Protein AF-A0A350QZU0-F1 (afdb_monomer)

Secondary structure (DSSP, 8-state):
-HHHHHHHHHHHT----SS--EEEETTEEEETTTTEEEEEEE-S-SSS-SSEEEEES--HHHHHHH--TT-EEEEEE-TTTT--SSPPPPS--S--HHHHHSSS--HHHHHHHHHHHHHHHHHHHHSSPPEEEE-TTTHHHHHHHHHHHGGG--EEEE------GGG---TTSTT--TTTGGGTHHHHHHHHHGGGEEE-

Solvent-accessible surface area (backbone atoms only — not comparable to full-atom values): 11284 Å² total; per-residue (Å²): 112,70,70,58,50,54,50,52,31,56,60,42,68,55,74,68,54,83,80,68,53,73,48,77,56,95,41,38,34,30,40,59,93,78,66,50,76,34,44,42,40,73,71,44,51,88,84,76,49,81,48,45,34,41,36,29,71,66,53,69,70,56,47,59,72,71,59,72,84,54,41,22,32,32,39,47,53,43,63,66,63,88,56,76,72,66,53,82,72,56,93,68,85,71,95,48,58,59,76,52,49,64,88,36,75,36,56,34,27,45,28,25,51,45,48,34,50,51,41,31,50,49,22,70,74,66,77,41,45,26,31,39,37,24,31,90,87,32,32,70,43,48,51,50,24,41,57,64,40,42,83,45,34,63,34,35,40,30,63,73,78,88,75,46,62,78,73,62,88,49,80,36,42,52,77,35,55,75,65,43,56,83,68,48,34,50,66,40,52,55,63,73,42,43,90,36,52,45,72,90

Mean predicted aligned error: 4.25 Å

Foldseek 3Di:
DVVLLVVLCVLLVHAQDLPFDWDDDPQWIARVVVRDTKRKDWLADDPFADAEEEEAPDDSVVCVVPDDDRYGYMYIDFDCLVPDDFADFDPDPDQDLCRRPVPDRALLSRRLVNLSSVLSVVCVRPVHQHEYEYEPSCQLSQLSNCLRNPPSHQAYEYEDDPDWLVPDPGSRPSNNTPCCVVSPTVNVSCVSCDPRYDYD

pLDDT: mean 92.28, std 6.95, range [60.06, 98.62]

Radius of gyration: 16.47 Å; Cα contacts (8 Å, |Δi|>4): 361; chains: 1; bounding box: 44×36×42 Å

Sequence (200 aa):
KIVFRKAWETIIGRKYDEKADFSHKKNRLVHLPSGEEIFLEAVGPTEEGDQPILWLGYESSEIKRLSKGKNLHYRAITFREEKEGFTSTVANKREFAGYTHGFNHSRFARQVHDLMSVVSYLKKKHGKAPVLRASAAMREQAMTAAYLSGGAVSGLEVAKSDFRFASLTDYRDPKFLPGAVKYGDVAWLKQALGKKLAVE

Structure (mmCIF, N/CA/C/O backbone):
data_AF-A0A350QZU0-F1
#
_entry.id   AF-A0A350QZU0-F1
#
loop_
_atom_site.group_PDB
_atom_site.id
_atom_site.type_symbol
_atom_site.label_atom_id
_atom_site.label_alt_id
_atom_site.label_comp_id
_atom_site.label_asym_id
_atom_site.label_entity_id
_atom_site.label_seq_id
_atom_site.pdbx_PDB_ins_code
_atom_site.Cartn_x
_atom_site.Cartn_y
_atom_site.Cartn_z
_atom_site.occupancy
_atom_site.B_iso_or_equiv
_atom_site.auth_seq_id
_atom_site.auth_comp_id
_atom_site.auth_asym_id
_atom_site.auth_atom_id
_atom_site.pdbx_PDB_model_num
ATOM 1 N N . LYS A 1 1 ? 1.115 -20.565 -2.866 1.00 60.06 1 LYS A N 1
ATOM 2 C CA . LYS A 1 1 ? 0.946 -19.259 -2.167 1.00 60.06 1 LYS A CA 1
ATOM 3 C C . LYS A 1 1 ? 2.245 -18.739 -1.532 1.00 60.06 1 LYS A C 1
ATOM 5 O O . LYS A 1 1 ? 2.596 -17.601 -1.805 1.00 60.06 1 LYS A O 1
ATOM 10 N N . ILE A 1 2 ? 2.980 -19.544 -0.749 1.00 63.00 2 ILE A N 1
ATOM 11 C CA . ILE A 1 2 ? 4.210 -19.107 -0.042 1.00 63.00 2 ILE A CA 1
ATOM 12 C C . ILE A 1 2 ? 5.338 -18.667 -0.997 1.00 63.00 2 ILE A C 1
ATOM 14 O O . ILE A 1 2 ? 5.968 -17.642 -0.756 1.00 63.00 2 ILE A O 1
ATOM 18 N N . VAL A 1 3 ? 5.559 -19.393 -2.102 1.00 73.06 3 VAL A N 1
ATOM 19 C CA . VAL A 1 3 ? 6.614 -19.076 -3.091 1.00 73.06 3 VAL A CA 1
ATOM 20 C C . VAL A 1 3 ? 6.432 -17.678 -3.694 1.00 73.06 3 VAL A C 1
ATOM 22 O O . VAL A 1 3 ? 7.373 -16.892 -3.728 1.00 73.06 3 VAL A O 1
ATOM 25 N N . PHE A 1 4 ? 5.205 -17.332 -4.091 1.00 84.25 4 PHE A N 1
ATOM 26 C CA . PHE A 1 4 ? 4.909 -16.022 -4.673 1.00 84.25 4 PHE A CA 1
ATOM 27 C C . PHE A 1 4 ? 5.015 -14.897 -3.646 1.00 84.25 4 PHE A C 1
ATOM 29 O O . PHE A 1 4 ? 5.517 -13.835 -3.984 1.00 84.25 4 PHE A O 1
ATOM 36 N N . ARG A 1 5 ? 4.629 -15.125 -2.384 1.00 90.88 5 ARG A N 1
ATOM 37 C CA . ARG A 1 5 ? 4.778 -14.095 -1.348 1.00 90.88 5 ARG A CA 1
ATOM 38 C C . ARG A 1 5 ? 6.242 -13.703 -1.166 1.00 90.88 5 ARG A C 1
ATOM 40 O O . ARG A 1 5 ? 6.544 -12.520 -1.207 1.00 90.88 5 ARG A O 1
ATOM 47 N N . LYS A 1 6 ? 7.143 -14.686 -1.047 1.00 93.44 6 LYS A N 1
ATOM 48 C CA . LYS A 1 6 ? 8.589 -14.423 -0.964 1.00 93.44 6 LYS A CA 1
ATOM 49 C C . LYS A 1 6 ? 9.096 -13.660 -2.189 1.00 93.44 6 LYS A C 1
ATOM 51 O O . LYS A 1 6 ? 9.856 -12.718 -2.031 1.00 93.44 6 LYS A O 1
ATOM 56 N N . ALA A 1 7 ? 8.645 -14.023 -3.391 1.00 94.44 7 ALA A N 1
ATOM 57 C CA . ALA A 1 7 ? 9.025 -13.312 -4.610 1.00 94.44 7 ALA A CA 1
ATOM 58 C C . ALA A 1 7 ? 8.561 -11.844 -4.609 1.00 94.44 7 ALA A C 1
ATOM 60 O O . ALA A 1 7 ? 9.339 -10.956 -4.948 1.00 94.44 7 ALA A O 1
ATOM 61 N N . TRP A 1 8 ? 7.325 -11.584 -4.173 1.00 96.69 8 TRP A N 1
ATOM 62 C CA . TRP A 1 8 ? 6.796 -10.228 -4.017 1.00 96.69 8 TRP A CA 1
ATOM 63 C C . TRP A 1 8 ? 7.545 -9.435 -2.934 1.00 96.69 8 TRP A C 1
ATOM 65 O O . TRP A 1 8 ? 7.902 -8.285 -3.169 1.00 96.69 8 TRP A O 1
ATOM 75 N N . GLU A 1 9 ? 7.875 -10.051 -1.794 1.00 96.56 9 GLU A N 1
ATOM 76 C CA . GLU A 1 9 ? 8.746 -9.448 -0.769 1.00 96.56 9 GLU A CA 1
ATOM 77 C C . GLU A 1 9 ? 10.133 -9.107 -1.339 1.00 96.56 9 GLU A C 1
ATOM 79 O O . GLU A 1 9 ? 10.684 -8.057 -1.017 1.00 96.56 9 GLU A O 1
ATOM 84 N N . THR A 1 10 ? 10.689 -9.952 -2.216 1.00 95.38 10 THR A N 1
ATOM 85 C CA . THR A 1 10 ? 11.980 -9.709 -2.874 1.00 95.38 10 THR A CA 1
ATOM 86 C C . THR A 1 10 ? 11.930 -8.535 -3.848 1.00 95.38 10 THR A C 1
ATOM 88 O O . THR A 1 10 ? 12.797 -7.673 -3.769 1.00 95.38 10 THR A O 1
ATOM 91 N N . ILE A 1 11 ? 10.941 -8.465 -4.748 1.00 95.38 11 ILE A N 1
ATOM 92 C CA . ILE A 1 11 ? 10.867 -7.358 -5.725 1.00 95.38 11 ILE A CA 1
ATOM 93 C C . ILE A 1 11 ? 10.474 -6.028 -5.076 1.00 95.38 11 ILE A C 1
ATOM 95 O O . ILE A 1 11 ? 10.895 -4.973 -5.539 1.00 95.38 11 ILE A O 1
ATOM 99 N N . ILE A 1 12 ? 9.696 -6.072 -3.989 1.00 97.06 12 ILE A N 1
ATOM 100 C CA . ILE A 1 12 ? 9.433 -4.894 -3.161 1.00 97.06 12 ILE A CA 1
ATOM 101 C C . ILE A 1 12 ? 10.675 -4.543 -2.345 1.00 97.06 12 ILE A C 1
ATOM 103 O O . ILE A 1 12 ? 10.939 -3.370 -2.115 1.00 97.06 12 ILE A O 1
ATOM 107 N N . GLY A 1 13 ? 11.476 -5.528 -1.946 1.00 95.62 13 GLY A N 1
ATOM 108 C CA . GLY A 1 13 ? 12.714 -5.323 -1.199 1.00 95.62 13 GLY A CA 1
ATOM 109 C C . GLY A 1 13 ? 12.506 -5.101 0.297 1.00 95.62 13 GLY A C 1
ATOM 110 O O . GLY A 1 13 ? 13.421 -4.657 0.983 1.00 95.62 13 GLY A O 1
ATOM 111 N N . ARG A 1 14 ? 11.313 -5.413 0.818 1.00 94.56 14 ARG A N 1
ATOM 112 C CA . ARG A 1 14 ? 10.998 -5.320 2.245 1.00 94.56 14 ARG A CA 1
ATOM 113 C C . ARG A 1 14 ? 9.927 -6.324 2.639 1.00 94.56 14 ARG A C 1
ATOM 115 O O . ARG A 1 14 ? 8.972 -6.554 1.900 1.00 94.56 14 ARG A O 1
ATOM 122 N N . LYS A 1 15 ? 10.077 -6.890 3.836 1.00 96.50 15 LYS A N 1
ATOM 123 C CA . LYS A 1 15 ? 9.056 -7.715 4.484 1.00 96.50 15 LYS A CA 1
ATOM 124 C C . LYS A 1 15 ? 8.200 -6.860 5.405 1.00 96.50 15 LYS A C 1
ATOM 126 O O . LYS A 1 15 ? 8.692 -5.906 5.999 1.00 96.50 15 LYS A O 1
ATOM 131 N N . TYR A 1 16 ? 6.939 -7.241 5.549 1.00 97.31 16 TYR A N 1
ATOM 132 C CA . TYR A 1 16 ? 6.082 -6.670 6.579 1.00 97.31 16 TYR A CA 1
ATOM 133 C C . TYR A 1 16 ? 6.644 -6.995 7.972 1.00 97.31 16 TYR A C 1
ATOM 135 O O . TYR A 1 16 ? 6.958 -8.155 8.245 1.00 97.31 16 TYR A O 1
ATOM 143 N N . ASP A 1 17 ? 6.738 -5.983 8.835 1.00 95.75 17 ASP A N 1
ATOM 144 C CA . ASP A 1 17 ? 7.202 -6.111 10.216 1.00 95.75 17 ASP A CA 1
ATOM 145 C C . ASP A 1 17 ? 6.106 -5.654 11.187 1.00 95.75 17 ASP A C 1
ATOM 147 O O . ASP A 1 17 ? 5.758 -4.476 11.270 1.00 95.75 17 ASP A O 1
ATOM 151 N N . GLU A 1 18 ? 5.540 -6.610 11.920 1.00 93.06 18 GLU A N 1
ATOM 152 C CA . GLU A 1 18 ? 4.514 -6.351 12.934 1.00 93.06 18 GLU A CA 1
ATOM 153 C C . GLU A 1 18 ? 5.080 -5.837 14.262 1.00 93.06 18 GLU A C 1
ATOM 155 O O . GLU A 1 18 ? 4.326 -5.323 15.086 1.00 93.06 18 GLU A O 1
ATOM 160 N N . LYS A 1 19 ? 6.388 -6.005 14.484 1.00 93.25 19 LYS A N 1
ATOM 161 C CA . LYS A 1 19 ? 7.077 -5.623 15.721 1.00 93.25 19 LYS A CA 1
ATOM 162 C C . LYS A 1 19 ? 7.791 -4.284 15.596 1.00 93.25 19 LYS A C 1
ATOM 164 O O . LYS A 1 19 ? 8.378 -3.837 16.574 1.00 93.25 19 LYS A O 1
ATOM 169 N N . ALA A 1 20 ? 7.706 -3.645 14.431 1.00 93.56 20 ALA A N 1
ATOM 170 C CA . ALA A 1 20 ? 8.303 -2.348 14.184 1.00 93.56 20 ALA A CA 1
ATOM 171 C C . ALA A 1 20 ? 7.898 -1.312 15.247 1.00 93.56 20 ALA A C 1
ATOM 173 O O . ALA A 1 20 ? 6.761 -1.270 15.745 1.00 93.56 20 ALA A O 1
ATOM 174 N N . ASP A 1 21 ? 8.858 -0.455 15.576 1.00 95.88 21 ASP A N 1
ATOM 175 C CA . ASP A 1 21 ? 8.657 0.668 16.475 1.00 95.88 21 ASP A CA 1
ATOM 176 C C . ASP A 1 21 ? 8.490 1.969 15.702 1.00 95.88 21 ASP A C 1
ATOM 178 O O . ASP A 1 21 ? 9.092 2.200 14.650 1.00 95.88 21 ASP A O 1
ATOM 182 N N . PHE A 1 22 ? 7.634 2.826 16.251 1.00 97.31 22 PHE A N 1
ATOM 183 C CA . PHE A 1 22 ? 7.157 4.019 15.580 1.00 97.31 22 PHE A CA 1
ATOM 184 C C . PHE A 1 22 ? 7.150 5.209 16.526 1.00 97.31 22 PHE A C 1
ATOM 186 O O . PHE A 1 22 ? 6.777 5.093 17.693 1.00 97.31 22 PHE A O 1
ATOM 193 N N . SER A 1 23 ? 7.468 6.376 15.980 1.00 96.75 23 SER A N 1
ATOM 194 C CA . SER A 1 23 ? 7.175 7.664 16.605 1.00 96.75 23 SER A CA 1
ATOM 195 C C . SER A 1 23 ? 6.123 8.373 15.765 1.00 96.75 23 SER A C 1
ATOM 197 O O . SER A 1 23 ? 6.299 8.500 14.559 1.00 96.75 23 SER A O 1
ATOM 199 N N . HIS A 1 24 ? 5.029 8.833 16.372 1.00 95.88 24 HIS A N 1
ATOM 200 C CA . HIS A 1 24 ? 4.010 9.610 15.668 1.00 95.88 24 HIS A CA 1
ATOM 201 C C . HIS A 1 24 ? 3.763 10.932 16.396 1.00 95.88 24 HIS A C 1
ATOM 203 O O . HIS A 1 24 ? 3.269 10.941 17.523 1.00 95.88 24 HIS A O 1
ATOM 209 N N . LYS A 1 25 ? 4.123 12.054 15.760 1.00 94.06 25 LYS A N 1
ATOM 210 C CA . LYS A 1 25 ? 3.927 13.413 16.295 1.00 94.06 25 LYS A CA 1
ATOM 211 C C . LYS A 1 25 ? 3.501 14.362 15.177 1.00 94.06 25 LYS A C 1
ATOM 213 O O . LYS A 1 25 ? 4.142 14.367 14.135 1.00 94.06 25 LYS A O 1
ATOM 218 N N . LYS A 1 26 ? 2.475 15.194 15.409 1.00 90.88 26 LYS A N 1
ATOM 219 C CA . LYS A 1 26 ? 1.999 16.235 14.466 1.00 90.88 26 LYS A CA 1
ATOM 220 C C . LYS A 1 26 ? 1.855 15.724 13.017 1.00 90.88 26 LYS A C 1
ATOM 222 O O . LYS A 1 26 ? 2.460 16.276 12.107 1.00 90.88 26 LYS A O 1
ATOM 227 N N . ASN A 1 27 ? 1.103 14.641 12.827 1.00 94.81 27 ASN A N 1
ATOM 228 C CA . ASN A 1 27 ? 0.885 13.966 11.539 1.00 94.81 27 ASN A CA 1
ATOM 229 C C . ASN A 1 27 ? 2.135 13.377 10.863 1.00 94.81 27 ASN A C 1
ATOM 231 O O . ASN A 1 27 ? 2.083 12.982 9.704 1.00 94.81 27 ASN A O 1
ATOM 235 N N . ARG A 1 28 ? 3.269 13.302 11.563 1.00 96.50 28 ARG A N 1
ATOM 236 C CA . ARG A 1 28 ? 4.489 12.670 11.063 1.00 96.50 28 ARG A CA 1
ATOM 237 C C . ARG A 1 28 ? 4.710 11.347 11.773 1.00 96.50 28 ARG A C 1
ATOM 239 O O . ARG A 1 28 ? 5.043 11.331 12.963 1.00 96.50 28 ARG A O 1
ATOM 246 N N . LEU A 1 29 ? 4.526 10.258 11.040 1.00 97.62 29 LEU A N 1
ATOM 247 C CA . LEU A 1 29 ? 4.876 8.909 11.455 1.00 97.62 29 LEU A CA 1
ATOM 248 C C . LEU A 1 29 ? 6.311 8.610 11.013 1.00 97.62 29 LEU A C 1
ATOM 250 O O . LEU A 1 29 ? 6.639 8.747 9.843 1.00 97.62 29 LEU A O 1
ATOM 254 N N . VAL A 1 30 ? 7.157 8.175 11.939 1.00 97.56 30 VAL A N 1
ATOM 255 C CA . VAL A 1 30 ? 8.531 7.747 11.661 1.00 97.56 30 VAL A CA 1
ATOM 256 C C . VAL A 1 30 ? 8.645 6.261 11.960 1.00 97.56 30 VAL A C 1
ATOM 258 O O . VAL A 1 30 ? 8.406 5.848 13.099 1.00 97.56 30 VAL A O 1
ATOM 261 N N . HIS A 1 31 ? 9.013 5.465 10.957 1.00 96.31 31 HIS A N 1
ATOM 262 C CA . HIS A 1 31 ? 9.369 4.057 11.131 1.00 96.31 31 HIS A CA 1
ATOM 263 C C . HIS A 1 31 ? 10.814 3.978 11.637 1.00 96.31 31 HIS A C 1
ATOM 265 O O . HIS A 1 31 ? 11.763 4.139 10.867 1.00 96.31 31 HIS A O 1
ATOM 271 N N . LEU A 1 32 ? 10.990 3.762 12.944 1.00 95.50 32 LEU A N 1
ATOM 272 C CA . LEU A 1 32 ? 12.289 3.911 13.609 1.00 95.50 32 LEU A CA 1
ATOM 273 C C . LEU A 1 32 ? 13.397 3.017 13.022 1.00 95.50 32 LEU A C 1
ATOM 275 O O . LEU A 1 32 ? 14.506 3.523 12.865 1.00 95.50 32 LEU A O 1
ATOM 279 N N . PRO A 1 33 ? 13.143 1.751 12.625 1.00 93.69 33 PRO A N 1
ATOM 280 C CA . PRO A 1 33 ? 14.202 0.907 12.067 1.00 93.69 33 PRO A CA 1
ATOM 281 C C . PRO A 1 33 ? 14.785 1.390 10.729 1.00 93.69 33 PRO A C 1
ATOM 283 O O . PRO A 1 33 ? 15.934 1.080 10.434 1.00 93.69 33 PRO A O 1
ATOM 286 N N . SER A 1 34 ? 14.020 2.114 9.902 1.00 91.25 34 SER A N 1
ATOM 287 C CA . SER A 1 34 ? 14.526 2.659 8.623 1.00 91.25 34 SER A CA 1
ATOM 288 C C . SER A 1 34 ? 14.753 4.162 8.628 1.00 91.25 34 SER A C 1
ATOM 290 O O . SER A 1 34 ? 15.399 4.667 7.714 1.00 91.25 34 SER A O 1
ATOM 292 N N . GLY A 1 35 ? 14.193 4.882 9.600 1.00 93.56 35 GLY A N 1
ATOM 293 C CA . GLY A 1 35 ? 14.157 6.342 9.596 1.00 93.56 35 GLY A CA 1
ATOM 294 C C . GLY A 1 35 ? 13.221 6.938 8.538 1.00 93.56 35 GLY A C 1
ATOM 295 O O . GLY A 1 35 ? 13.276 8.140 8.305 1.00 93.56 35 GLY A O 1
ATOM 296 N N . GLU A 1 36 ? 12.375 6.134 7.885 1.00 92.19 36 GLU A N 1
ATOM 297 C CA . GLU A 1 36 ? 11.406 6.648 6.910 1.00 92.19 36 GLU A CA 1
ATOM 298 C C . GLU A 1 36 ? 10.333 7.484 7.607 1.00 92.19 36 GLU A C 1
ATOM 300 O O . GLU A 1 36 ? 9.738 7.055 8.602 1.00 92.19 36 GLU A O 1
ATOM 305 N N . GLU A 1 37 ? 10.080 8.667 7.052 1.00 95.88 37 GLU A N 1
ATOM 306 C CA . GLU A 1 37 ? 9.039 9.583 7.502 1.00 95.88 37 GLU A CA 1
ATOM 307 C C . GLU A 1 37 ? 7.842 9.528 6.554 1.00 95.88 37 GLU A C 1
ATOM 309 O O . GLU A 1 37 ? 7.985 9.632 5.336 1.00 95.88 37 GLU A O 1
ATOM 314 N N . ILE A 1 38 ? 6.654 9.387 7.131 1.00 96.88 38 ILE A N 1
ATOM 315 C CA . ILE A 1 38 ? 5.390 9.222 6.424 1.00 96.88 38 ILE A CA 1
ATOM 316 C C . ILE A 1 38 ? 4.414 10.238 7.002 1.00 96.88 38 ILE A C 1
ATOM 318 O O . ILE A 1 38 ? 4.241 10.325 8.223 1.00 96.88 38 ILE A O 1
ATOM 322 N N . PHE A 1 39 ? 3.754 11.005 6.140 1.00 97.56 39 PHE A N 1
ATOM 323 C CA . PHE A 1 39 ? 2.650 11.840 6.589 1.00 97.56 39 PHE A CA 1
ATOM 324 C C . PHE A 1 39 ? 1.445 10.942 6.876 1.00 97.56 39 PHE A C 1
ATOM 326 O O . PHE A 1 39 ? 0.992 10.211 5.996 1.00 97.56 39 PHE A O 1
ATOM 333 N N . LEU A 1 40 ? 0.934 10.997 8.101 1.00 97.50 40 LEU A N 1
ATOM 334 C CA . LEU A 1 40 ? -0.230 10.254 8.563 1.00 97.50 40 LEU A CA 1
ATOM 335 C C . LEU A 1 40 ? -1.121 11.179 9.388 1.00 97.50 40 LEU A C 1
ATOM 337 O O . LEU A 1 40 ? -0.822 11.487 10.536 1.00 97.50 40 LEU A O 1
ATOM 341 N N . GLU A 1 41 ? -2.245 11.584 8.823 1.00 96.12 41 GLU A N 1
ATOM 342 C CA . GLU A 1 41 ? -3.221 12.451 9.472 1.00 96.12 41 GLU A CA 1
ATOM 343 C C . GLU A 1 41 ? -4.438 11.646 9.929 1.00 96.12 41 GLU A C 1
ATOM 345 O O . GLU A 1 41 ? -4.925 10.765 9.218 1.00 96.12 41 GLU A O 1
ATOM 350 N N . ALA A 1 42 ? -4.965 11.973 11.107 1.00 94.44 42 ALA A N 1
ATOM 351 C CA . ALA A 1 42 ? -6.300 11.546 11.496 1.00 94.44 42 ALA A CA 1
ATOM 352 C C . ALA A 1 42 ? -7.340 12.549 10.986 1.00 94.44 42 ALA A C 1
ATOM 354 O O . ALA A 1 42 ? -7.281 13.733 11.309 1.00 94.44 42 ALA A O 1
ATOM 355 N N . VAL A 1 43 ? -8.292 12.065 10.193 1.00 93.56 43 VAL A N 1
ATOM 356 C CA . VAL A 1 43 ? -9.337 12.883 9.558 1.00 93.56 43 VAL A CA 1
ATOM 357 C C . VAL A 1 43 ? -10.685 12.747 10.279 1.00 93.56 43 VAL A C 1
ATOM 359 O O . VAL A 1 43 ? -11.540 13.625 10.167 1.00 93.56 43 VAL A O 1
ATOM 362 N N . GLY A 1 44 ? -10.865 11.657 11.027 1.00 83.81 44 GLY A N 1
ATOM 363 C CA . GLY A 1 44 ? -12.017 11.390 11.890 1.00 83.81 44 GLY A CA 1
ATOM 364 C C . GLY A 1 44 ? -11.607 11.225 13.360 1.00 83.81 44 GLY A C 1
ATOM 365 O O . GLY A 1 44 ? -10.500 11.628 13.727 1.00 83.81 44 GLY A O 1
ATOM 366 N N . PRO A 1 45 ? -12.463 10.625 14.211 1.00 79.81 45 PRO A N 1
ATOM 367 C CA . PRO A 1 45 ? -12.118 10.390 15.611 1.00 79.81 45 PRO A CA 1
ATOM 368 C C . PRO A 1 45 ? -10.831 9.560 15.722 1.00 79.81 45 PRO A C 1
ATOM 370 O O . PRO A 1 45 ? -10.550 8.710 14.875 1.00 79.81 45 PRO A O 1
ATOM 373 N N . THR A 1 46 ? -10.028 9.829 16.754 1.00 69.75 46 THR A N 1
ATOM 374 C CA . THR A 1 46 ? -8.714 9.194 16.969 1.00 69.75 46 THR A CA 1
ATOM 375 C C . THR A 1 46 ? -8.679 8.167 18.089 1.00 69.75 46 THR A C 1
ATOM 377 O O . THR A 1 46 ? -7.707 7.414 18.157 1.00 69.75 46 THR A O 1
ATOM 380 N N . GLU A 1 47 ? -9.692 8.163 18.956 1.00 68.81 47 GLU A N 1
ATOM 381 C CA . GLU A 1 47 ? -9.708 7.399 20.214 1.00 68.81 47 GLU A CA 1
ATOM 382 C C . GLU A 1 47 ? -11.022 6.623 20.427 1.00 68.81 47 GLU A C 1
ATOM 384 O O . GLU A 1 47 ? -10.983 5.508 20.935 1.00 68.81 47 GLU A O 1
ATOM 389 N N . GLU A 1 48 ? -12.167 7.131 19.953 1.00 70.00 48 GLU A N 1
ATOM 390 C CA . GLU A 1 48 ? -13.482 6.480 20.091 1.00 70.00 48 GLU A CA 1
ATOM 391 C C . GLU A 1 48 ? -14.042 6.013 18.741 1.00 70.00 48 GLU A C 1
ATOM 393 O O . GLU A 1 48 ? -14.923 6.646 18.155 1.00 70.00 48 GLU A O 1
ATOM 398 N N . GLY A 1 49 ? -13.534 4.896 18.217 1.00 68.81 49 GLY A N 1
ATOM 399 C CA . GLY A 1 49 ? -14.047 4.362 16.960 1.00 68.81 49 GLY A CA 1
ATOM 400 C C . GLY A 1 49 ? -13.825 2.875 16.733 1.00 68.81 49 GLY A C 1
ATOM 401 O O . GLY A 1 49 ? -12.947 2.248 17.324 1.00 68.81 49 GLY A O 1
ATOM 402 N N . ASP A 1 50 ? -14.660 2.302 15.869 1.00 84.06 50 ASP A N 1
ATOM 403 C CA . ASP A 1 50 ? -14.793 0.850 15.749 1.00 84.06 50 ASP A CA 1
ATOM 404 C C . ASP A 1 50 ? -13.634 0.218 14.983 1.00 84.06 50 ASP A C 1
ATOM 406 O O . ASP A 1 50 ? -12.999 -0.712 15.481 1.00 84.06 50 ASP A O 1
ATOM 410 N N . GLN A 1 51 ? -13.345 0.699 13.777 1.00 91.38 51 GLN A N 1
ATOM 411 C CA . GLN A 1 51 ? -12.375 0.089 12.873 1.00 91.38 51 GLN A CA 1
ATOM 412 C C . GLN A 1 51 ? -11.509 1.179 12.222 1.00 91.38 51 GLN A C 1
ATOM 414 O O . GLN A 1 51 ? -12.059 2.130 11.659 1.00 91.38 51 GLN A O 1
ATOM 419 N N . PRO A 1 52 ? -10.163 1.079 12.261 1.00 96.06 52 PRO A N 1
ATOM 420 C CA . PRO A 1 52 ? -9.318 1.969 11.479 1.00 96.06 52 PRO A CA 1
ATOM 421 C C . PRO A 1 52 ? -9.508 1.743 9.978 1.00 96.06 52 PRO A C 1
ATOM 423 O O . PRO A 1 52 ? -9.450 0.606 9.498 1.00 96.06 52 PRO A O 1
ATOM 426 N N . ILE A 1 53 ? -9.707 2.844 9.255 1.00 96.81 53 ILE A N 1
ATOM 427 C CA . ILE A 1 53 ? -9.787 2.915 7.796 1.00 96.81 53 ILE A CA 1
ATOM 428 C C . ILE A 1 53 ? -8.676 3.845 7.313 1.00 96.81 53 ILE A C 1
ATOM 430 O O . ILE A 1 53 ? -8.662 5.029 7.658 1.00 96.81 53 ILE A O 1
ATOM 434 N N . LEU A 1 54 ? -7.759 3.308 6.511 1.00 97.88 54 LEU A N 1
ATOM 435 C CA . LEU A 1 54 ? -6.682 4.064 5.880 1.00 97.88 54 LEU A CA 1
ATOM 436 C C . LEU A 1 54 ? -7.064 4.417 4.441 1.00 97.88 54 LEU A C 1
ATOM 438 O O . LEU A 1 54 ? -7.216 3.532 3.599 1.00 97.88 54 LEU A O 1
ATOM 442 N N . TRP A 1 55 ? -7.178 5.712 4.175 1.00 97.62 55 TRP A N 1
ATOM 443 C CA . TRP A 1 55 ? -7.481 6.285 2.871 1.00 97.62 55 TRP A CA 1
ATOM 444 C C . TRP A 1 55 ? -6.195 6.673 2.143 1.00 97.62 55 TRP A C 1
ATOM 446 O O . TRP A 1 55 ? -5.327 7.330 2.723 1.00 97.62 55 TRP A O 1
ATOM 456 N N . LEU A 1 56 ? -6.091 6.274 0.875 1.00 97.38 56 LEU A N 1
ATOM 457 C CA . LEU A 1 56 ? -4.899 6.439 0.039 1.00 97.38 56 LEU A CA 1
ATOM 458 C C . LEU A 1 56 ? -5.243 7.162 -1.264 1.00 97.38 56 LEU A C 1
ATOM 460 O O . LEU A 1 56 ? -6.135 6.714 -1.991 1.00 97.38 56 LEU A O 1
ATOM 464 N N . GLY A 1 57 ? -4.528 8.249 -1.569 1.00 95.12 57 GLY A N 1
ATOM 465 C CA . GLY A 1 57 ? -4.789 9.085 -2.742 1.00 95.12 57 GLY A CA 1
ATOM 466 C C . GLY A 1 57 ? -6.131 9.824 -2.698 1.00 95.12 57 GLY A C 1
ATOM 467 O O . GLY A 1 57 ? -6.772 9.948 -3.739 1.00 95.12 57 GLY A O 1
ATOM 468 N N . TYR A 1 58 ? -6.565 10.245 -1.506 1.00 95.12 58 TYR A N 1
ATOM 469 C CA . TYR A 1 58 ? -7.751 11.079 -1.276 1.00 95.12 58 TYR A CA 1
ATOM 470 C C . TYR A 1 58 ? -7.369 12.321 -0.482 1.00 95.12 58 TYR A C 1
ATOM 472 O O . TYR A 1 58 ? -6.511 12.243 0.400 1.00 95.12 58 TYR A O 1
ATOM 480 N N . GLU A 1 59 ? -8.072 13.426 -0.706 1.00 94.88 59 GLU A N 1
ATOM 481 C CA . GLU A 1 59 ? -7.952 14.621 0.124 1.00 94.88 59 GLU A CA 1
ATOM 482 C C . GLU A 1 59 ? -8.764 14.521 1.419 1.00 94.88 59 GLU A C 1
ATOM 484 O O . GLU A 1 59 ? -9.811 13.872 1.490 1.00 94.88 59 GLU A O 1
ATOM 489 N N . SER A 1 60 ? -8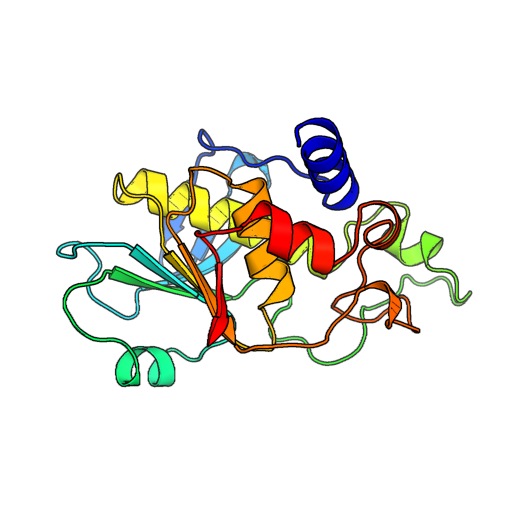.318 15.215 2.471 1.00 95.12 60 SER A N 1
ATOM 490 C CA . SER A 1 60 ? -8.986 15.179 3.782 1.00 95.12 60 SER A CA 1
ATOM 491 C C . SER A 1 60 ? -10.431 15.698 3.716 1.00 95.12 60 SER A C 1
ATOM 493 O O . SER A 1 60 ? -11.291 15.231 4.463 1.00 95.12 60 SER A O 1
ATOM 495 N N . SER A 1 61 ? -10.734 16.624 2.800 1.00 94.56 61 SER A N 1
ATOM 496 C CA . SER A 1 61 ? -12.098 17.104 2.531 1.00 94.56 61 SER A CA 1
ATOM 497 C C . SER A 1 61 ? -12.988 16.027 1.897 1.00 94.56 61 SER A C 1
ATOM 499 O O . SER A 1 61 ? -14.145 15.870 2.293 1.00 94.56 61 SER A O 1
ATOM 501 N N . GLU A 1 62 ? -12.452 15.244 0.958 1.00 94.81 62 GLU A N 1
ATOM 502 C CA . GLU A 1 62 ? -13.159 14.126 0.332 1.00 94.81 62 GLU A CA 1
ATOM 503 C C . GLU A 1 62 ? -13.432 13.018 1.340 1.00 94.81 62 GLU A C 1
ATOM 505 O O . GLU A 1 62 ? -14.551 12.507 1.399 1.00 94.81 62 GLU A O 1
ATOM 510 N N . ILE A 1 63 ? -12.437 12.698 2.173 1.00 95.38 63 ILE A N 1
ATOM 511 C CA . ILE A 1 63 ? -12.577 11.709 3.240 1.00 95.38 63 ILE A CA 1
ATOM 512 C C . ILE A 1 63 ? -13.706 12.124 4.175 1.00 95.38 63 ILE A C 1
ATOM 514 O O . ILE A 1 63 ? -14.600 11.317 4.379 1.00 95.38 63 ILE A O 1
ATOM 518 N N . LYS A 1 64 ? -13.741 13.372 4.667 1.00 93.31 64 LYS A N 1
ATOM 519 C CA . LYS A 1 64 ? -14.830 13.859 5.540 1.00 93.31 64 LYS A CA 1
ATOM 520 C C . LYS A 1 64 ? -16.215 13.718 4.904 1.00 93.31 64 LYS A C 1
ATOM 522 O O . LYS A 1 64 ? -17.175 13.390 5.594 1.00 93.31 64 LYS A O 1
ATOM 527 N N . ARG A 1 65 ? -16.325 13.950 3.592 1.00 93.56 65 ARG A N 1
ATOM 528 C CA . ARG A 1 65 ? -17.586 13.819 2.843 1.00 93.56 65 ARG A CA 1
ATOM 529 C C . ARG A 1 65 ? -18.016 12.360 2.657 1.00 93.56 65 ARG A C 1
ATOM 531 O O . ARG A 1 65 ? -19.208 12.071 2.670 1.00 93.56 65 ARG A O 1
ATOM 538 N N . LEU A 1 66 ? -17.063 11.458 2.421 1.00 92.69 66 LEU A N 1
ATOM 539 C CA . LEU A 1 66 ? -17.321 10.048 2.102 1.00 92.69 66 LEU A CA 1
ATOM 540 C C . LEU A 1 66 ? -17.347 9.146 3.345 1.00 92.69 66 LEU A C 1
ATOM 542 O O . LEU A 1 66 ? -17.963 8.078 3.320 1.00 92.69 66 LEU A O 1
ATOM 546 N N . SER A 1 67 ? -16.673 9.550 4.421 1.00 90.12 67 SER A N 1
ATOM 547 C CA . SER A 1 67 ? -16.662 8.859 5.704 1.00 90.12 67 SER A CA 1
ATOM 548 C C . SER A 1 67 ? -18.052 8.860 6.326 1.00 90.12 67 SER A C 1
ATOM 550 O O . SER A 1 67 ? -18.728 9.886 6.358 1.00 90.12 67 SER A O 1
ATOM 552 N N . LYS A 1 68 ? -18.468 7.708 6.852 1.00 80.31 68 LYS A N 1
ATOM 553 C CA . LYS A 1 68 ? -19.726 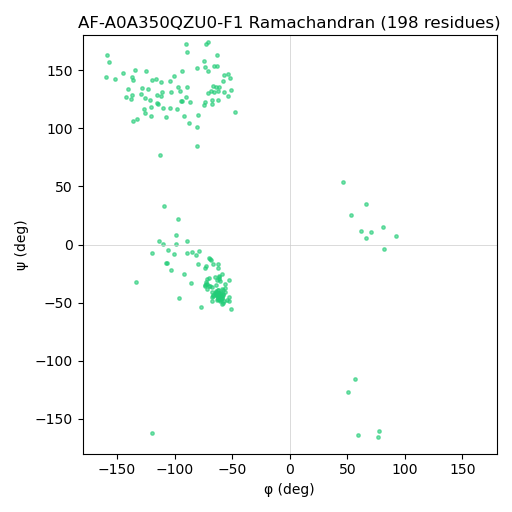7.541 7.581 1.00 80.31 68 LYS A CA 1
ATOM 554 C C . LYS A 1 68 ? -19.474 6.728 8.847 1.00 80.31 68 LYS A C 1
ATOM 556 O O . LYS A 1 68 ? -18.631 5.830 8.853 1.00 80.31 68 LYS A O 1
ATOM 561 N N . GLY A 1 69 ? -20.271 6.991 9.878 1.00 80.38 69 GLY A N 1
ATOM 562 C CA . GLY A 1 69 ? -20.262 6.224 11.123 1.00 80.38 69 GLY A CA 1
ATOM 563 C C . GLY A 1 69 ? -19.096 6.567 12.053 1.00 80.38 69 GLY A C 1
ATOM 564 O O . GLY A 1 69 ? -18.504 7.637 11.959 1.00 80.38 69 GLY A O 1
ATOM 565 N N . LYS A 1 70 ? -18.798 5.647 12.977 1.00 85.12 70 LYS A N 1
ATOM 566 C CA . LYS A 1 70 ? -17.815 5.825 14.060 1.00 85.12 70 LYS A CA 1
ATOM 567 C C . LYS A 1 70 ? -16.437 5.230 13.737 1.00 85.12 70 LYS A C 1
ATOM 569 O O . LYS A 1 70 ? -15.690 4.882 14.640 1.00 85.12 70 LYS A O 1
ATOM 574 N N . ASN A 1 71 ? -16.093 5.036 12.467 1.00 92.06 71 ASN A N 1
ATOM 575 C CA . ASN A 1 71 ? -14.787 4.474 12.114 1.00 92.06 71 ASN A CA 1
ATOM 576 C C . ASN A 1 71 ? -13.657 5.497 12.308 1.00 92.06 71 ASN A C 1
ATOM 578 O O . ASN A 1 71 ? -13.858 6.708 12.208 1.00 92.06 71 ASN A O 1
ATOM 582 N N . LEU A 1 72 ? -12.449 4.998 12.572 1.00 94.56 72 LEU A N 1
ATOM 583 C CA . LEU A 1 72 ? -11.263 5.832 12.768 1.00 94.56 72 LEU A CA 1
ATOM 584 C C . LEU A 1 72 ? -10.620 6.085 11.400 1.00 94.56 72 LEU A C 1
ATOM 586 O O . LEU A 1 72 ? -10.003 5.189 10.821 1.00 94.56 72 LEU A O 1
ATOM 590 N N . HIS A 1 73 ? -10.790 7.283 10.850 1.00 95.88 73 HIS A N 1
ATOM 591 C CA . HIS A 1 73 ? -10.343 7.594 9.491 1.00 95.88 73 HIS A CA 1
ATOM 592 C C . HIS A 1 73 ? -8.955 8.231 9.484 1.00 95.88 73 HIS A C 1
ATOM 594 O O . HIS A 1 73 ? -8.743 9.280 10.091 1.00 95.88 73 HIS A O 1
ATOM 600 N N . TYR A 1 74 ? -8.036 7.613 8.746 1.00 97.00 74 TYR A N 1
ATOM 601 C CA . TYR A 1 74 ? -6.668 8.079 8.560 1.00 97.00 74 TYR A CA 1
ATOM 602 C C . TYR A 1 74 ? -6.381 8.357 7.090 1.00 97.00 74 TYR A C 1
ATOM 604 O O . TYR A 1 74 ? -6.796 7.589 6.226 1.00 97.00 74 TYR A O 1
ATOM 612 N N . ARG A 1 75 ? -5.626 9.418 6.817 1.00 97.31 75 ARG A N 1
ATOM 613 C CA . ARG A 1 75 ? -5.054 9.729 5.505 1.00 97.31 75 ARG A CA 1
ATOM 614 C C . ARG A 1 75 ? -3.546 9.562 5.588 1.00 97.31 75 ARG A C 1
ATOM 616 O O . ARG A 1 75 ? -2.935 10.110 6.502 1.00 97.31 75 ARG A O 1
ATOM 623 N N . ALA A 1 76 ? -2.952 8.843 4.643 1.00 96.88 76 ALA A N 1
ATOM 624 C CA . ALA A 1 76 ? -1.502 8.821 4.488 1.00 96.88 76 ALA A CA 1
ATOM 625 C C . ALA A 1 76 ? -1.097 9.415 3.141 1.00 96.88 76 ALA A C 1
ATOM 627 O O . ALA A 1 76 ? -1.770 9.167 2.144 1.00 96.88 76 ALA A O 1
ATOM 628 N N . ILE A 1 77 ? 0.013 10.153 3.131 1.00 96.38 77 ILE A N 1
ATOM 629 C CA . ILE A 1 77 ? 0.716 10.530 1.902 1.00 96.38 77 ILE A CA 1
ATOM 630 C C . ILE A 1 77 ? 2.025 9.747 1.891 1.00 96.38 77 ILE A C 1
ATOM 632 O O . ILE A 1 77 ? 2.860 9.891 2.788 1.00 96.38 77 ILE A O 1
ATOM 636 N N . THR A 1 78 ? 2.175 8.887 0.890 1.00 94.69 78 THR A N 1
ATOM 637 C CA . THR A 1 78 ? 3.338 8.004 0.743 1.00 94.69 78 THR A CA 1
ATOM 638 C C . THR A 1 78 ? 4.459 8.655 -0.066 1.00 94.69 78 THR A C 1
ATOM 640 O O . THR A 1 78 ? 4.306 9.732 -0.650 1.00 94.69 78 THR A O 1
ATOM 643 N N . PHE A 1 79 ? 5.616 7.996 -0.125 1.00 92.12 79 PHE A N 1
ATOM 644 C CA . PHE A 1 79 ? 6.822 8.483 -0.775 1.00 92.12 79 PHE A CA 1
ATOM 645 C C . PHE A 1 79 ? 6.558 9.043 -2.176 1.00 92.12 79 PHE A C 1
ATOM 647 O O . PHE A 1 79 ? 6.231 8.320 -3.125 1.00 92.12 79 PHE A O 1
ATOM 654 N N . ARG A 1 80 ? 6.773 10.358 -2.307 1.00 87.88 80 ARG A N 1
ATOM 655 C CA . ARG A 1 80 ? 6.591 11.127 -3.545 1.00 87.88 80 ARG A CA 1
ATOM 656 C C . ARG A 1 80 ? 5.209 10.951 -4.174 1.00 87.88 80 ARG A C 1
ATOM 658 O O . ARG A 1 80 ? 5.111 11.107 -5.380 1.00 87.88 80 ARG A O 1
ATOM 665 N N . GLU A 1 81 ? 4.163 10.615 -3.426 1.00 87.94 81 GLU A N 1
ATOM 666 C CA . GLU A 1 81 ? 2.798 10.470 -3.953 1.00 87.94 81 GLU A CA 1
ATOM 667 C C . GLU A 1 81 ? 2.353 11.711 -4.738 1.00 87.94 81 GLU A C 1
ATOM 669 O O . GLU A 1 81 ? 1.945 11.577 -5.886 1.00 87.94 81 GLU A O 1
ATOM 674 N N . GLU A 1 82 ? 2.611 12.901 -4.197 1.00 85.38 82 GLU A N 1
ATOM 675 C CA . GLU A 1 82 ? 2.291 14.204 -4.802 1.00 85.38 82 GLU A CA 1
ATOM 676 C C . GLU A 1 82 ? 3.147 14.564 -6.029 1.00 85.38 82 GLU A C 1
ATOM 678 O O . GLU A 1 82 ? 2.858 15.525 -6.739 1.00 85.38 82 GLU A O 1
ATOM 683 N N . LYS A 1 83 ? 4.234 13.827 -6.299 1.00 86.69 83 LYS A N 1
ATOM 684 C CA . LYS A 1 83 ? 5.099 14.131 -7.441 1.00 86.69 83 LYS A CA 1
ATOM 685 C C . LYS A 1 83 ? 4.476 13.590 -8.722 1.00 86.69 83 LYS A C 1
ATOM 687 O O . LYS A 1 83 ? 4.457 12.377 -8.949 1.00 86.69 83 LYS A O 1
ATOM 692 N N . GLU A 1 84 ? 4.038 14.484 -9.591 1.00 81.50 84 GLU A N 1
ATOM 693 C CA . GLU A 1 84 ? 3.565 14.112 -10.919 1.00 81.50 84 GLU A CA 1
ATOM 694 C C . GLU A 1 84 ? 4.714 13.744 -11.868 1.00 81.50 84 GLU A C 1
ATOM 696 O O . GLU A 1 84 ? 5.878 14.116 -11.682 1.00 81.50 84 GLU A O 1
ATOM 701 N N . GLY A 1 85 ? 4.366 12.983 -12.903 1.00 85.88 85 GLY A N 1
ATOM 702 C CA . GLY A 1 85 ? 5.278 12.615 -13.976 1.00 85.88 85 GLY A CA 1
ATOM 703 C C . GLY A 1 85 ? 6.285 11.521 -13.619 1.00 85.88 85 GLY A C 1
ATOM 704 O O . GLY A 1 85 ? 6.154 10.768 -12.650 1.00 85.88 85 GLY A O 1
ATOM 705 N N . PHE A 1 86 ? 7.295 11.409 -14.476 1.00 87.56 86 PHE A N 1
ATOM 706 C CA . PHE A 1 86 ? 8.237 10.297 -14.492 1.00 87.56 86 PHE A CA 1
ATOM 707 C C . PHE A 1 86 ? 9.205 10.282 -13.302 1.00 87.56 86 PHE A C 1
ATOM 709 O O . PHE A 1 86 ? 9.663 11.311 -12.796 1.00 87.56 86 PHE A O 1
ATOM 716 N N . THR A 1 87 ? 9.607 9.074 -12.910 1.00 87.81 87 THR A N 1
ATOM 717 C CA . THR A 1 87 ? 10.684 8.826 -11.954 1.00 87.81 87 THR A CA 1
ATOM 718 C C . THR A 1 87 ? 11.973 9.487 -12.443 1.00 87.81 87 THR A C 1
ATOM 720 O O . THR A 1 87 ? 12.375 9.361 -13.605 1.00 87.81 87 THR A O 1
ATOM 723 N N . SER A 1 88 ? 12.612 10.228 -11.539 1.00 84.94 88 SER A N 1
ATOM 724 C CA . SER A 1 88 ? 13.889 10.892 -11.797 1.00 84.94 88 SER A CA 1
ATOM 725 C C . SER A 1 88 ? 14.995 9.858 -11.998 1.00 84.94 88 SER A C 1
ATOM 727 O O . SER A 1 88 ? 15.076 8.887 -11.247 1.00 84.94 88 SER A O 1
ATOM 729 N N . THR A 1 89 ? 15.844 10.082 -12.995 1.00 83.25 89 THR A N 1
ATOM 730 C CA . THR A 1 89 ? 16.991 9.224 -13.296 1.00 83.25 89 THR A CA 1
ATOM 731 C C . THR A 1 89 ? 18.230 9.682 -12.533 1.00 83.25 89 THR A C 1
ATOM 733 O O . THR A 1 89 ? 18.290 10.790 -11.996 1.00 83.25 89 THR A O 1
ATOM 736 N N . VAL A 1 90 ? 19.239 8.816 -12.498 1.00 81.56 90 VAL A N 1
ATOM 737 C CA . VAL A 1 90 ? 20.597 9.183 -12.078 1.00 81.56 90 VAL A CA 1
ATOM 738 C C . VAL A 1 90 ? 21.288 10.037 -13.153 1.00 81.56 90 VAL A C 1
ATOM 740 O O . VAL A 1 90 ? 20.773 10.188 -14.259 1.00 81.56 90 VAL A O 1
ATOM 743 N N . ALA A 1 91 ? 22.474 10.576 -12.848 1.00 82.19 91 ALA A N 1
ATOM 744 C CA . ALA A 1 91 ? 23.229 11.448 -13.760 1.00 82.19 91 ALA A CA 1
ATOM 745 C C . ALA A 1 91 ? 23.660 10.770 -15.079 1.00 82.19 91 ALA A C 1
ATOM 747 O O . ALA A 1 91 ? 23.962 11.453 -16.059 1.00 82.19 91 ALA A O 1
ATOM 748 N N . ASN A 1 92 ? 23.697 9.434 -15.121 1.00 80.56 92 ASN A N 1
ATOM 749 C CA . 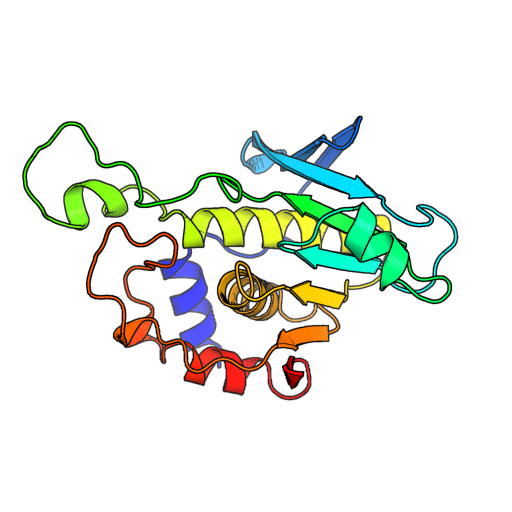ASN A 1 92 ? 23.982 8.695 -16.347 1.00 80.56 92 ASN A CA 1
ATOM 750 C C . ASN A 1 92 ? 22.832 8.866 -17.353 1.00 80.56 92 ASN A C 1
ATOM 752 O O . ASN A 1 92 ? 21.685 8.544 -17.054 1.00 80.56 92 ASN A O 1
ATOM 756 N N . LYS A 1 93 ? 23.164 9.341 -18.556 1.00 81.81 93 LYS A N 1
ATOM 757 C CA . LYS A 1 93 ? 22.207 9.660 -19.625 1.00 81.81 93 LYS A CA 1
ATOM 758 C C . LYS A 1 93 ? 21.739 8.446 -20.436 1.00 81.81 93 LYS A C 1
ATOM 760 O O . LYS A 1 93 ? 20.860 8.594 -21.274 1.00 81.81 93 LYS A O 1
ATOM 765 N N . ARG A 1 94 ? 22.339 7.265 -20.248 1.00 81.94 94 ARG A N 1
ATOM 766 C CA . ARG A 1 94 ? 21.933 6.048 -20.968 1.00 81.94 94 ARG A CA 1
ATOM 767 C C . ARG A 1 94 ? 20.575 5.557 -20.464 1.00 81.94 94 ARG A C 1
ATOM 769 O O . ARG A 1 94 ? 20.394 5.358 -19.262 1.00 81.94 94 ARG A O 1
ATOM 776 N N . GLU A 1 95 ? 19.659 5.291 -21.387 1.00 82.19 95 GLU A N 1
ATOM 777 C CA . GLU A 1 95 ? 18.312 4.809 -21.074 1.00 82.19 95 GLU A CA 1
ATOM 778 C C . GLU A 1 95 ? 18.320 3.305 -20.798 1.00 82.19 95 GLU A C 1
ATOM 780 O O . GLU A 1 95 ? 18.104 2.467 -21.669 1.00 82.19 95 GLU A O 1
ATOM 785 N N . PHE A 1 96 ? 18.620 2.956 -19.551 1.00 81.44 96 PHE A N 1
ATOM 786 C CA . PHE A 1 96 ? 18.546 1.584 -19.072 1.00 81.44 96 PHE A CA 1
ATOM 787 C C . PHE A 1 96 ? 18.028 1.552 -17.637 1.00 81.44 96 PHE A C 1
ATOM 789 O O . PHE A 1 96 ? 18.582 2.195 -16.740 1.00 81.44 96 PHE A O 1
ATOM 796 N N . ALA A 1 97 ? 16.983 0.754 -17.406 1.00 81.00 97 ALA A N 1
ATOM 797 C CA . ALA A 1 97 ? 16.314 0.656 -16.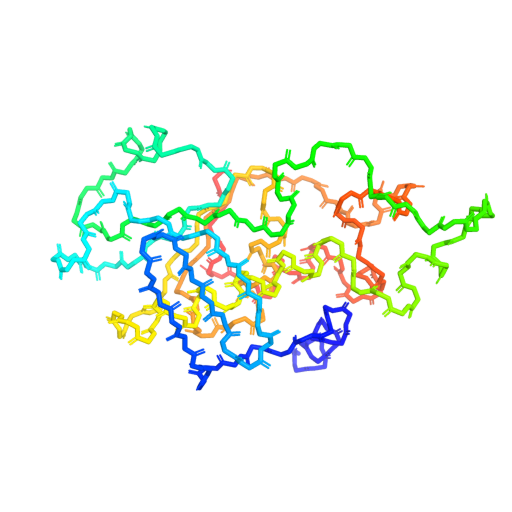110 1.00 81.00 97 ALA A CA 1
ATOM 798 C C . ALA A 1 97 ? 17.277 0.285 -14.971 1.00 81.00 97 ALA A C 1
ATOM 800 O O . ALA A 1 97 ? 17.129 0.788 -13.857 1.00 81.00 97 ALA A O 1
ATOM 801 N N . GLY A 1 98 ? 18.297 -0.535 -15.254 1.00 82.00 98 GLY A N 1
ATOM 802 C CA . GLY A 1 98 ? 19.290 -0.958 -14.266 1.00 82.00 98 GLY A CA 1
ATOM 803 C C . GLY A 1 98 ? 20.101 0.190 -13.659 1.00 82.00 98 GLY A C 1
ATOM 804 O O . GLY A 1 98 ? 20.479 0.100 -12.496 1.00 82.00 98 GLY A O 1
ATOM 805 N N . TYR A 1 99 ? 20.299 1.307 -14.371 1.00 83.50 99 TYR A N 1
ATOM 806 C CA . TYR A 1 99 ? 20.990 2.468 -13.796 1.00 83.50 99 TYR A CA 1
ATOM 807 C C . TYR A 1 99 ? 20.162 3.182 -12.724 1.00 83.50 99 TYR A C 1
ATOM 809 O O . TYR A 1 99 ? 20.727 3.783 -11.816 1.00 83.50 99 TYR A O 1
ATOM 817 N N . THR A 1 100 ? 18.831 3.120 -12.819 1.00 82.19 100 THR A N 1
ATOM 818 C CA . THR A 1 100 ? 17.934 3.779 -11.858 1.00 82.19 100 THR A CA 1
ATOM 819 C C . THR A 1 100 ? 17.480 2.811 -10.770 1.00 82.19 100 THR A C 1
ATOM 821 O O . THR A 1 100 ? 17.559 3.150 -9.594 1.00 82.19 100 THR A O 1
ATOM 824 N N . HIS A 1 101 ? 17.065 1.597 -11.143 1.00 87.06 101 HIS A N 1
ATOM 825 C CA . HIS A 1 101 ? 16.397 0.631 -10.259 1.00 87.06 101 HIS A CA 1
ATOM 826 C C . HIS A 1 101 ? 17.247 -0.601 -9.919 1.00 87.06 101 HIS A C 1
ATOM 828 O O . HIS A 1 101 ? 16.775 -1.486 -9.215 1.00 87.06 101 HIS A O 1
ATOM 834 N N . GLY A 1 102 ? 18.485 -0.697 -10.417 1.00 84.19 102 GLY A N 1
ATOM 835 C CA . GLY A 1 102 ? 19.353 -1.849 -10.142 1.00 84.19 102 GLY A CA 1
ATOM 836 C C . GLY A 1 102 ? 19.789 -1.939 -8.677 1.00 84.19 102 GLY A C 1
ATOM 837 O O . GLY A 1 102 ? 19.849 -3.031 -8.124 1.00 84.19 102 GLY A O 1
ATOM 838 N N . PHE A 1 103 ? 20.033 -0.786 -8.044 1.00 83.31 103 PHE A N 1
ATOM 839 C CA . PHE A 1 103 ? 20.409 -0.678 -6.626 1.00 83.31 103 PHE A CA 1
ATOM 840 C C . PHE A 1 103 ? 19.418 0.138 -5.785 1.00 83.31 103 PHE A C 1
ATOM 842 O O . PHE A 1 103 ? 19.547 0.184 -4.565 1.00 83.31 103 PHE A O 1
ATOM 849 N N . ASN A 1 104 ? 18.423 0.777 -6.412 1.00 89.50 104 ASN A N 1
ATOM 850 C CA . ASN A 1 104 ? 17.408 1.559 -5.710 1.00 89.50 104 ASN A CA 1
ATOM 851 C C . ASN A 1 104 ? 16.041 0.888 -5.816 1.00 89.50 104 ASN A C 1
ATOM 853 O O . ASN A 1 104 ? 15.635 0.463 -6.896 1.00 89.50 104 ASN A O 1
ATOM 857 N N . HIS A 1 105 ? 15.281 0.899 -4.722 1.00 93.75 105 HIS A N 1
ATOM 858 C CA . HIS A 1 105 ? 13.855 0.588 -4.773 1.00 93.75 105 HIS A CA 1
ATOM 859 C C . HIS A 1 105 ? 13.112 1.594 -5.658 1.00 93.75 105 HIS A C 1
ATOM 861 O O . HIS A 1 105 ? 13.323 2.807 -5.528 1.00 93.75 105 HIS A O 1
ATOM 867 N N . SER A 1 106 ? 12.219 1.086 -6.514 1.00 95.38 106 SER A N 1
ATOM 868 C CA . SER A 1 106 ? 11.355 1.922 -7.348 1.00 95.38 106 SER A CA 1
ATOM 869 C C . SER A 1 106 ? 10.411 2.771 -6.492 1.00 95.38 106 SER A C 1
ATOM 871 O O . SER A 1 106 ? 10.195 2.493 -5.307 1.00 95.38 106 SER A O 1
ATOM 873 N N . ARG A 1 107 ? 9.816 3.812 -7.090 1.00 95.56 107 ARG A N 1
ATOM 874 C CA . ARG A 1 107 ? 8.806 4.638 -6.408 1.00 95.56 107 ARG A CA 1
ATOM 875 C C . ARG A 1 107 ? 7.667 3.772 -5.874 1.00 95.56 107 ARG A C 1
ATOM 877 O O . ARG A 1 107 ? 7.356 3.867 -4.694 1.00 95.56 107 ARG A O 1
ATOM 884 N N . PHE A 1 108 ? 7.139 2.879 -6.709 1.00 97.25 108 PHE A N 1
ATOM 885 C CA . PHE A 1 108 ? 6.122 1.908 -6.318 1.00 97.25 108 PHE A CA 1
ATOM 886 C C . PHE A 1 108 ? 6.534 1.094 -5.081 1.00 97.25 108 PHE A C 1
ATOM 888 O O . PHE A 1 108 ? 5.771 0.995 -4.124 1.00 97.25 108 PHE A O 1
AT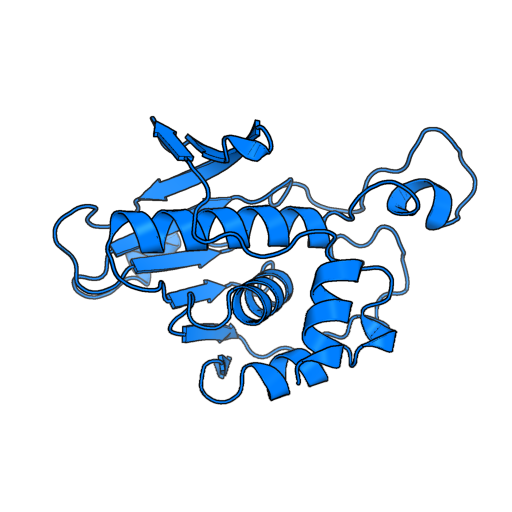OM 895 N N . ALA A 1 109 ? 7.753 0.543 -5.067 1.00 97.62 109 ALA A N 1
ATOM 896 C CA . ALA A 1 109 ? 8.238 -0.261 -3.947 1.00 97.62 109 ALA A CA 1
ATOM 897 C C . ALA A 1 109 ? 8.332 0.550 -2.643 1.00 97.62 109 ALA A C 1
ATOM 899 O O . ALA A 1 109 ? 7.849 0.089 -1.612 1.00 97.62 109 ALA A O 1
ATOM 900 N N . ARG A 1 110 ? 8.870 1.776 -2.695 1.00 97.00 110 ARG A N 1
ATOM 901 C CA . ARG A 1 110 ? 8.947 2.670 -1.524 1.00 97.00 110 ARG A CA 1
ATOM 902 C C . ARG A 1 110 ? 7.566 3.071 -1.007 1.00 97.00 110 ARG A C 1
ATOM 904 O O . ARG A 1 110 ? 7.338 3.057 0.193 1.00 97.00 110 ARG A O 1
ATOM 911 N N . GLN A 1 111 ? 6.613 3.342 -1.898 1.00 97.88 111 GLN A N 1
ATOM 912 C CA . GLN A 1 111 ? 5.230 3.600 -1.489 1.00 97.88 111 GLN A CA 1
ATOM 913 C C . GLN A 1 111 ? 4.632 2.385 -0.764 1.00 97.88 111 GLN A C 1
ATOM 915 O O . GLN A 1 111 ? 3.999 2.537 0.274 1.00 97.88 111 GLN A O 1
ATOM 920 N N . VAL A 1 112 ? 4.887 1.162 -1.241 1.00 98.50 112 VAL A N 1
ATOM 921 C CA . VAL A 1 112 ? 4.467 -0.065 -0.539 1.00 98.50 112 VAL A CA 1
ATOM 922 C C . VAL A 1 112 ? 5.163 -0.215 0.822 1.00 98.50 112 VAL A C 1
ATOM 924 O O . VAL A 1 112 ? 4.534 -0.698 1.765 1.00 98.50 112 VAL A O 1
ATOM 927 N N . HIS A 1 113 ? 6.426 0.205 0.961 1.00 98.25 113 HIS A N 1
ATOM 928 C CA . HIS A 1 113 ? 7.131 0.218 2.253 1.00 98.25 113 HIS A CA 1
ATOM 929 C C . HIS A 1 113 ? 6.419 1.110 3.265 1.00 98.25 113 HIS A C 1
ATOM 931 O O . HIS A 1 113 ? 6.144 0.647 4.373 1.00 98.25 113 HIS A O 1
ATOM 937 N N . ASP A 1 114 ? 6.066 2.330 2.863 1.00 98.31 114 ASP A N 1
ATOM 938 C CA . ASP A 1 114 ? 5.335 3.274 3.710 1.00 98.31 114 ASP A CA 1
ATOM 939 C C . ASP A 1 114 ? 3.969 2.719 4.113 1.00 98.31 114 ASP A C 1
ATOM 941 O O . ASP A 1 114 ? 3.598 2.750 5.285 1.00 98.31 114 ASP A O 1
ATOM 945 N N . LEU A 1 115 ? 3.231 2.134 3.164 1.00 98.50 115 LEU A N 1
ATOM 946 C CA . LEU A 1 115 ? 1.926 1.535 3.446 1.00 98.50 115 LEU A CA 1
ATOM 947 C C . LEU A 1 115 ? 2.019 0.385 4.454 1.00 98.50 115 LEU A C 1
ATOM 949 O O . LEU A 1 115 ? 1.206 0.316 5.375 1.00 98.50 115 LEU A O 1
ATOM 953 N N . MET A 1 116 ? 3.013 -0.499 4.325 1.00 98.62 116 MET A N 1
ATOM 954 C CA . MET A 1 116 ? 3.238 -1.574 5.299 1.00 98.62 116 MET A CA 1
ATOM 955 C C . MET A 1 116 ? 3.563 -1.022 6.695 1.00 98.62 116 MET A C 1
ATOM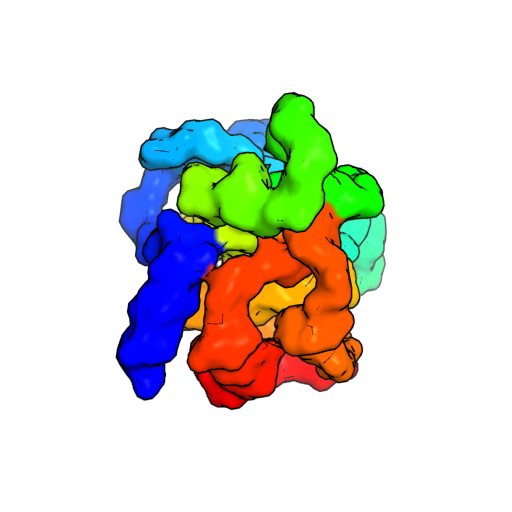 957 O O . MET A 1 116 ? 3.057 -1.550 7.688 1.00 98.62 116 MET A O 1
ATOM 961 N N . SER A 1 117 ? 4.346 0.058 6.770 1.00 98.50 117 SER A N 1
ATOM 962 C CA . SER A 1 117 ? 4.655 0.770 8.015 1.00 98.50 117 SER A CA 1
ATOM 963 C C . SER A 1 117 ? 3.400 1.370 8.658 1.00 98.50 117 SER A C 1
ATOM 965 O O . SER A 1 117 ? 3.152 1.148 9.843 1.00 98.50 117 SER A O 1
ATOM 967 N N . VAL A 1 118 ? 2.557 2.062 7.883 1.00 98.44 118 VAL A N 1
ATOM 968 C CA . VAL A 1 118 ? 1.294 2.637 8.383 1.00 98.44 118 VAL A CA 1
ATOM 969 C C . VAL A 1 118 ? 0.337 1.542 8.855 1.00 98.44 118 VAL A C 1
ATOM 971 O O . VAL A 1 118 ? -0.266 1.678 9.918 1.00 98.44 118 VAL A O 1
ATOM 974 N N . VAL A 1 119 ? 0.215 0.433 8.117 1.00 98.50 119 VAL A N 1
ATOM 975 C CA . VAL A 1 119 ? -0.619 -0.712 8.523 1.00 98.50 119 VAL A CA 1
ATOM 976 C C . VAL A 1 119 ? -0.160 -1.282 9.864 1.00 98.50 119 VAL A C 1
ATOM 978 O O . VAL A 1 119 ? -0.990 -1.496 10.750 1.00 98.50 119 VAL A O 1
ATOM 981 N N . SER A 1 120 ? 1.148 -1.497 10.028 1.00 98.31 120 SER A N 1
ATOM 982 C CA . SER A 1 120 ? 1.727 -2.009 11.274 1.00 98.31 120 SER A CA 1
ATOM 983 C C . SER A 1 120 ? 1.462 -1.058 12.443 1.00 98.31 120 SER A C 1
ATOM 985 O O . SER A 1 120 ? 0.932 -1.474 13.477 1.00 98.31 120 SER A O 1
ATOM 987 N N . TYR A 1 121 ? 1.695 0.242 12.236 1.00 97.88 121 TYR A N 1
ATOM 988 C CA . TYR A 1 121 ? 1.407 1.278 13.223 1.00 97.88 121 TYR A CA 1
ATOM 989 C C . TYR A 1 121 ? -0.071 1.313 13.639 1.00 97.88 121 TYR A C 1
ATOM 991 O O . TYR A 1 121 ? -0.372 1.270 14.832 1.00 97.88 121 TYR A O 1
ATOM 999 N N . LEU A 1 122 ? -1.005 1.364 12.682 1.00 96.69 122 LEU A N 1
ATOM 1000 C CA . LEU A 1 122 ? -2.441 1.444 12.974 1.00 96.69 122 LEU A CA 1
ATOM 1001 C C . LEU A 1 122 ? -2.944 0.192 13.696 1.00 96.69 122 LEU A C 1
ATOM 1003 O O . LEU A 1 122 ? -3.710 0.310 14.654 1.00 96.69 122 LEU A O 1
ATOM 1007 N N . LYS A 1 123 ? -2.476 -0.995 13.288 1.00 96.19 123 LYS A N 1
ATOM 1008 C CA . LYS A 1 123 ? -2.808 -2.249 13.970 1.00 96.19 123 LYS A CA 1
ATOM 1009 C C . LYS A 1 123 ? -2.286 -2.260 15.408 1.00 96.19 123 LYS A C 1
ATOM 1011 O O . LYS A 1 123 ? -3.032 -2.642 16.305 1.00 96.19 123 LYS A O 1
ATOM 1016 N N . LYS A 1 124 ? -1.039 -1.827 15.635 1.00 95.31 124 LYS A N 1
ATOM 1017 C CA . LYS A 1 124 ? -0.426 -1.736 16.974 1.00 95.31 124 LYS A CA 1
ATOM 1018 C C . LYS A 1 124 ? -1.151 -0.719 17.857 1.00 95.31 124 LYS A C 1
ATOM 1020 O O . LYS A 1 124 ? -1.408 -1.009 19.018 1.00 95.31 124 LYS A O 1
ATOM 1025 N N . LYS A 1 125 ? -1.518 0.442 17.303 1.00 93.88 125 LYS A N 1
ATOM 1026 C CA . LYS A 1 125 ? -2.206 1.519 18.030 1.00 93.88 125 LYS A CA 1
ATOM 1027 C C . LYS A 1 125 ? -3.616 1.130 18.475 1.00 93.88 125 LYS A C 1
ATOM 1029 O O . LYS A 1 125 ? -3.988 1.422 19.603 1.00 93.88 125 LYS A O 1
ATOM 1034 N N . HIS A 1 126 ? -4.389 0.499 17.592 1.00 93.25 126 HIS A N 1
ATOM 1035 C CA . HIS A 1 126 ? -5.827 0.278 17.807 1.00 93.25 126 HIS A CA 1
ATOM 1036 C C . HIS A 1 126 ? -6.190 -1.167 18.159 1.00 93.25 126 HIS A C 1
ATOM 1038 O O . HIS A 1 126 ? -7.359 -1.475 18.369 1.00 93.25 126 HIS A O 1
ATOM 1044 N N . GLY A 1 127 ? -5.221 -2.086 18.144 1.00 93.25 127 GLY A N 1
ATOM 1045 C CA . GLY A 1 127 ? -5.453 -3.520 18.348 1.00 93.25 127 GLY A CA 1
ATOM 1046 C C . GLY A 1 127 ? -6.270 -4.198 17.237 1.00 93.25 127 GLY A C 1
ATOM 1047 O O . GLY A 1 127 ? -6.596 -5.377 17.349 1.00 93.25 127 GLY A O 1
ATOM 1048 N N . LYS A 1 128 ? -6.601 -3.480 16.154 1.00 94.06 128 LYS A N 1
ATOM 1049 C CA . LYS A 1 128 ? -7.465 -3.935 15.054 1.00 94.06 128 LYS A CA 1
ATOM 1050 C C . LYS A 1 128 ? -6.779 -3.726 13.706 1.00 94.06 128 LYS A C 1
ATOM 1052 O O . LYS A 1 128 ? -6.209 -2.671 13.443 1.00 94.06 128 LYS A O 1
ATOM 1057 N N . ALA A 1 129 ? -6.841 -4.735 12.838 1.00 96.38 129 ALA A N 1
ATOM 1058 C CA . ALA A 1 129 ? -6.260 -4.686 11.495 1.00 96.38 129 ALA A CA 1
ATOM 1059 C C . ALA A 1 129 ? -7.020 -3.678 10.615 1.00 96.38 129 ALA A C 1
ATOM 1061 O O . ALA A 1 129 ? -8.220 -3.887 10.438 1.00 96.38 129 ALA A O 1
ATOM 1062 N N . PRO A 1 130 ? -6.392 -2.625 10.054 1.00 97.44 130 PRO A N 1
ATOM 1063 C CA . PRO A 1 130 ? -7.091 -1.613 9.263 1.00 97.44 130 PRO A CA 1
ATOM 1064 C C . PRO A 1 130 ? -7.728 -2.159 7.980 1.00 97.44 130 PRO A C 1
ATOM 1066 O O . PRO A 1 130 ? -7.246 -3.134 7.396 1.00 97.44 130 PRO A O 1
ATOM 1069 N N . VAL A 1 131 ? -8.787 -1.481 7.533 1.00 97.75 131 VAL A N 1
ATOM 1070 C CA . VAL A 1 131 ? -9.305 -1.576 6.162 1.00 97.75 131 VAL A CA 1
ATOM 1071 C C . VAL A 1 131 ? -8.589 -0.524 5.321 1.00 97.75 131 VAL A C 1
ATOM 1073 O O . VAL A 1 131 ? -8.425 0.615 5.759 1.00 97.75 131 VAL A O 1
ATOM 1076 N N . LEU A 1 132 ? -8.145 -0.896 4.127 1.00 98.44 132 LEU A N 1
ATOM 1077 C CA . LEU A 1 132 ? -7.555 0.037 3.172 1.00 98.44 132 LEU A CA 1
ATOM 1078 C C . LEU A 1 132 ? -8.611 0.480 2.163 1.00 98.44 132 LEU A C 1
ATOM 1080 O O . LEU A 1 132 ? -9.323 -0.358 1.620 1.00 98.44 132 LEU A O 1
ATOM 1084 N N . ARG A 1 133 ? -8.664 1.775 1.861 1.00 97.62 133 ARG A N 1
ATOM 1085 C CA . ARG A 1 133 ? -9.478 2.329 0.777 1.00 97.62 133 ARG A CA 1
ATOM 1086 C C . ARG A 1 133 ? -8.588 3.174 -0.120 1.00 97.62 133 ARG A C 1
ATOM 1088 O O . ARG A 1 133 ? -8.014 4.159 0.341 1.00 97.62 133 ARG A O 1
ATOM 1095 N N . ALA A 1 134 ? -8.433 2.778 -1.378 1.00 97.00 134 ALA A N 1
ATOM 1096 C CA . ALA A 1 134 ? -7.489 3.429 -2.282 1.00 97.00 134 ALA A CA 1
AT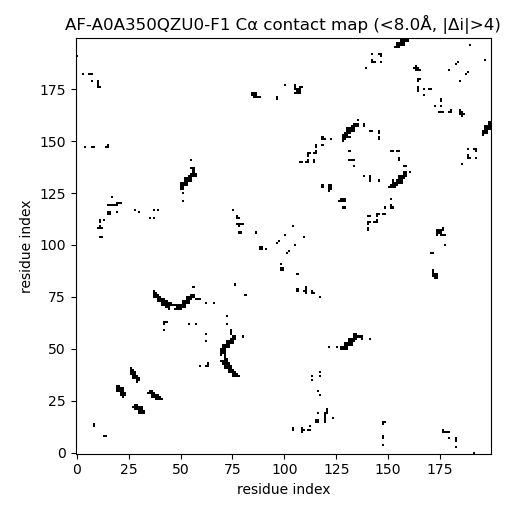OM 1097 C C . ALA A 1 134 ? -8.161 3.961 -3.545 1.00 97.00 134 ALA A C 1
ATOM 1099 O O . ALA A 1 134 ? -8.922 3.255 -4.212 1.00 97.00 134 ALA A O 1
ATOM 1100 N N . SER A 1 135 ? -7.811 5.199 -3.895 1.00 95.06 135 SER A N 1
ATOM 1101 C CA . SER A 1 135 ? -8.207 5.810 -5.157 1.00 95.06 135 SER A CA 1
ATOM 1102 C C . SER A 1 135 ? -7.469 5.161 -6.334 1.00 95.06 135 SER A C 1
ATOM 1104 O O . SER A 1 135 ? -6.557 4.342 -6.169 1.00 95.06 135 SER A O 1
ATOM 1106 N N . ALA A 1 136 ? -7.830 5.545 -7.560 1.00 92.56 136 ALA A N 1
ATOM 1107 C CA . ALA A 1 136 ? -7.201 5.013 -8.769 1.00 92.56 136 ALA A CA 1
ATOM 1108 C C . ALA A 1 136 ? -5.674 5.248 -8.835 1.00 92.56 136 ALA A C 1
ATOM 1110 O O . ALA A 1 136 ? -4.963 4.475 -9.486 1.00 92.56 136 ALA A O 1
ATOM 1111 N N . ALA A 1 137 ? -5.167 6.282 -8.157 1.00 91.56 137 ALA A N 1
ATOM 1112 C CA . ALA A 1 137 ? -3.745 6.619 -8.132 1.00 91.56 137 ALA A CA 1
ATOM 1113 C C . ALA A 1 137 ? -2.913 5.646 -7.276 1.00 91.56 137 ALA A C 1
ATOM 1115 O O . ALA A 1 137 ? -1.779 5.331 -7.641 1.00 91.56 137 ALA A O 1
ATOM 1116 N N . MET A 1 138 ? -3.491 5.143 -6.180 1.00 95.75 138 MET A N 1
ATOM 1117 C CA . MET A 1 138 ? -2.793 4.346 -5.158 1.00 95.75 138 MET A CA 1
ATOM 1118 C C . MET A 1 138 ? -3.261 2.887 -5.076 1.00 95.75 138 MET A C 1
ATOM 1120 O O . MET A 1 138 ? -2.796 2.126 -4.224 1.00 95.75 138 MET A O 1
ATOM 1124 N N . ARG A 1 139 ? -4.181 2.482 -5.957 1.00 95.62 139 ARG A N 1
ATOM 1125 C CA . ARG A 1 139 ? -4.801 1.152 -5.981 1.00 95.62 139 ARG A CA 1
ATOM 1126 C C . ARG A 1 139 ? -3.787 0.016 -5.948 1.00 95.62 139 ARG A C 1
ATOM 1128 O O . ARG A 1 139 ? -3.890 -0.879 -5.113 1.00 95.62 139 ARG A O 1
ATOM 1135 N N . GLU A 1 140 ? -2.844 -0.001 -6.882 1.00 96.81 140 GLU A N 1
ATOM 1136 C CA . GLU A 1 140 ? -1.957 -1.151 -7.058 1.00 96.81 140 GLU A CA 1
ATOM 1137 C C . GLU A 1 140 ? -0.930 -1.260 -5.922 1.00 96.81 140 GLU A C 1
ATOM 1139 O O . GLU A 1 140 ? -0.607 -2.365 -5.471 1.00 96.81 140 GLU A O 1
ATOM 1144 N N . GLN A 1 141 ? -0.485 -0.119 -5.393 1.00 97.88 141 GLN A N 1
ATOM 1145 C CA . GLN A 1 141 ? 0.332 -0.032 -4.186 1.00 97.88 141 GLN A CA 1
ATOM 1146 C C . GLN A 1 141 ? -0.443 -0.581 -2.982 1.00 97.88 141 GLN A C 1
ATOM 1148 O O . GLN A 1 141 ? 0.077 -1.427 -2.255 1.00 97.88 141 GLN A O 1
ATOM 1153 N N . ALA A 1 142 ? -1.708 -0.179 -2.811 1.00 98.06 142 ALA A N 1
ATOM 1154 C CA . ALA A 1 142 ? -2.577 -0.657 -1.737 1.00 98.06 142 ALA A CA 1
ATOM 1155 C C . ALA A 1 142 ? -2.847 -2.165 -1.825 1.00 98.06 142 ALA A C 1
ATOM 1157 O O . ALA A 1 142 ? -2.758 -2.865 -0.817 1.00 98.06 142 ALA A O 1
ATOM 1158 N N . MET A 1 143 ? -3.102 -2.693 -3.028 1.00 97.81 143 MET A N 1
ATOM 1159 C CA . MET A 1 143 ? -3.234 -4.135 -3.266 1.00 97.81 143 MET A CA 1
ATOM 1160 C C . MET A 1 143 ? -1.969 -4.896 -2.875 1.00 97.81 143 MET A C 1
ATOM 1162 O O . MET A 1 143 ? -2.044 -5.935 -2.216 1.00 97.81 143 MET A O 1
ATOM 1166 N N . THR A 1 144 ? -0.805 -4.371 -3.253 1.00 98.12 144 THR A N 1
ATOM 1167 C CA . THR A 1 144 ? 0.480 -5.005 -2.944 1.00 98.12 144 THR A CA 1
ATOM 1168 C C . THR A 1 144 ? 0.763 -4.975 -1.443 1.00 98.12 144 THR A C 1
ATOM 1170 O O . THR A 1 144 ? 1.111 -6.005 -0.865 1.00 98.12 144 THR A O 1
ATOM 1173 N N . ALA A 1 145 ? 0.543 -3.831 -0.790 1.00 98.38 145 ALA A N 1
ATOM 1174 C CA . ALA A 1 145 ? 0.690 -3.691 0.654 1.00 98.38 145 ALA A CA 1
ATOM 1175 C C . ALA A 1 145 ? -0.278 -4.613 1.411 1.00 98.38 145 ALA A C 1
ATOM 1177 O O . ALA A 1 145 ? 0.157 -5.356 2.283 1.00 98.38 145 ALA A O 1
ATOM 1178 N N . ALA A 1 146 ? -1.559 -4.665 1.031 1.00 98.38 146 ALA A N 1
ATOM 1179 C CA . ALA A 1 146 ? -2.536 -5.572 1.638 1.00 98.38 146 ALA A CA 1
ATOM 1180 C C . ALA A 1 146 ? -2.135 -7.047 1.493 1.00 98.38 146 ALA A C 1
ATOM 1182 O O . ALA A 1 146 ? -2.245 -7.822 2.447 1.00 98.38 146 ALA A O 1
ATOM 1183 N N . TYR A 1 147 ? -1.628 -7.439 0.319 1.00 97.75 147 TYR A N 1
ATOM 1184 C CA . TYR A 1 147 ? -1.152 -8.798 0.076 1.00 97.75 147 TYR A CA 1
ATOM 1185 C C . TYR A 1 147 ? 0.034 -9.158 0.984 1.00 97.75 147 TYR A C 1
ATOM 1187 O O . TYR A 1 147 ? 0.027 -10.217 1.623 1.00 97.75 147 TYR A O 1
ATOM 1195 N N . LEU A 1 148 ? 1.027 -8.270 1.084 1.00 98.12 148 LEU A N 1
ATOM 1196 C CA . LEU A 1 148 ? 2.233 -8.487 1.886 1.00 98.12 148 LEU A CA 1
ATOM 1197 C C . LEU A 1 148 ? 1.976 -8.380 3.395 1.00 98.12 148 LEU A C 1
ATOM 1199 O O . LEU A 1 148 ? 2.515 -9.170 4.170 1.00 98.12 148 LEU A O 1
ATOM 1203 N N . SER A 1 149 ? 1.090 -7.487 3.828 1.00 97.62 149 SER A N 1
ATOM 1204 C CA . SER A 1 149 ? 0.653 -7.369 5.224 1.00 97.62 149 SER A CA 1
ATOM 1205 C C . SER A 1 149 ? -0.267 -8.515 5.660 1.00 97.62 149 SER A C 1
ATOM 1207 O O . SER A 1 149 ? -0.404 -8.791 6.853 1.00 97.62 149 SER A O 1
ATOM 1209 N N . GLY A 1 150 ? -0.875 -9.246 4.720 1.00 95.38 150 GLY A N 1
ATOM 1210 C CA . GLY A 1 150 ? -1.622 -10.473 4.991 1.00 95.38 150 GLY A CA 1
ATOM 1211 C C . GLY A 1 150 ? -2.748 -10.276 6.009 1.00 95.38 150 GLY A C 1
ATOM 1212 O O . GLY A 1 150 ? -3.723 -9.579 5.745 1.00 95.38 150 GLY A O 1
ATOM 1213 N N . GLY A 1 151 ? -2.654 -10.935 7.168 1.00 95.44 151 GLY A N 1
ATOM 1214 C CA . GLY A 1 151 ? -3.643 -10.836 8.251 1.00 95.44 151 GLY A CA 1
ATOM 1215 C C . GLY A 1 151 ? -3.681 -9.479 8.963 1.00 95.44 151 GLY A C 1
ATOM 1216 O O . GLY A 1 151 ? -4.617 -9.220 9.708 1.00 95.44 151 GLY A O 1
ATOM 1217 N N . ALA A 1 152 ? -2.691 -8.609 8.741 1.00 97.50 152 ALA A N 1
ATOM 1218 C CA . ALA A 1 152 ? -2.669 -7.269 9.320 1.00 97.50 152 ALA A CA 1
ATOM 1219 C C . ALA A 1 152 ? -3.564 -6.259 8.585 1.00 97.50 152 ALA A C 1
ATOM 1221 O O . ALA A 1 152 ? -3.744 -5.158 9.086 1.00 97.50 152 ALA A O 1
ATOM 1222 N N . VAL A 1 153 ? -4.161 -6.644 7.455 1.00 98.19 153 VAL A N 1
ATOM 1223 C CA . VAL A 1 153 ? -5.219 -5.890 6.769 1.00 98.19 153 VAL A CA 1
ATOM 1224 C C . VAL A 1 153 ? -6.503 -6.713 6.801 1.00 98.19 153 VAL A C 1
ATOM 1226 O O . VAL A 1 153 ? -6.492 -7.901 6.451 1.00 98.19 153 VAL A O 1
ATOM 1229 N N . SER A 1 154 ? -7.606 -6.108 7.238 1.00 97.00 154 SER A N 1
ATOM 1230 C CA . SER A 1 154 ? -8.909 -6.780 7.350 1.00 97.00 154 SER A CA 1
ATOM 1231 C C . SER A 1 154 ? -9.700 -6.741 6.040 1.00 97.00 154 SER A C 1
ATOM 1233 O O . SER A 1 154 ? -10.351 -7.728 5.703 1.00 97.00 154 SER A O 1
ATOM 1235 N N . GLY A 1 155 ? -9.556 -5.672 5.255 1.00 97.69 155 GLY A N 1
ATOM 1236 C CA . GLY A 1 155 ? -10.182 -5.514 3.943 1.00 97.69 155 GLY A CA 1
ATOM 1237 C C . GLY A 1 155 ? -9.469 -4.478 3.076 1.00 97.69 155 GLY A C 1
ATOM 1238 O O . GLY A 1 155 ? -8.673 -3.679 3.572 1.00 97.69 155 GLY A O 1
ATOM 1239 N N . LEU A 1 156 ? -9.741 -4.517 1.777 1.00 98.19 156 LEU A N 1
ATOM 1240 C CA . LEU A 1 156 ? -9.247 -3.571 0.786 1.00 98.19 156 LEU A CA 1
ATOM 1241 C C . LEU A 1 156 ? -10.375 -3.214 -0.182 1.00 98.19 156 LEU A C 1
ATOM 1243 O O . LEU A 1 156 ? -10.926 -4.096 -0.833 1.00 98.19 156 LEU A O 1
ATOM 1247 N N . GLU A 1 157 ? -10.645 -1.924 -0.315 1.00 97.25 157 GLU A N 1
ATOM 1248 C CA . GLU A 1 157 ? -11.649 -1.354 -1.207 1.00 97.25 157 GLU A CA 1
ATOM 1249 C C . GLU A 1 157 ? -10.961 -0.502 -2.272 1.00 97.25 157 GLU A C 1
ATOM 1251 O O . GLU A 1 157 ? -10.206 0.427 -1.959 1.00 97.25 157 GLU A O 1
ATOM 1256 N N . VAL A 1 158 ? -11.188 -0.846 -3.538 1.00 95.44 158 VAL A N 1
ATOM 1257 C CA . VAL A 1 158 ? -10.603 -0.146 -4.686 1.00 95.44 158 VAL A CA 1
ATOM 1258 C C . VAL A 1 158 ? -11.585 -0.110 -5.848 1.00 95.44 158 VAL A C 1
ATOM 1260 O O . VAL A 1 158 ? -12.306 -1.075 -6.082 1.00 95.44 158 VAL A O 1
ATOM 1263 N N . ALA A 1 159 ? -11.555 0.956 -6.646 1.00 89.44 159 ALA A N 1
ATOM 1264 C CA . ALA A 1 159 ? -12.327 0.999 -7.888 1.00 89.44 159 ALA A CA 1
ATOM 1265 C C . ALA A 1 159 ? -11.821 -0.043 -8.903 1.00 89.44 159 ALA A C 1
ATOM 1267 O O . ALA A 1 159 ? -10.625 -0.360 -8.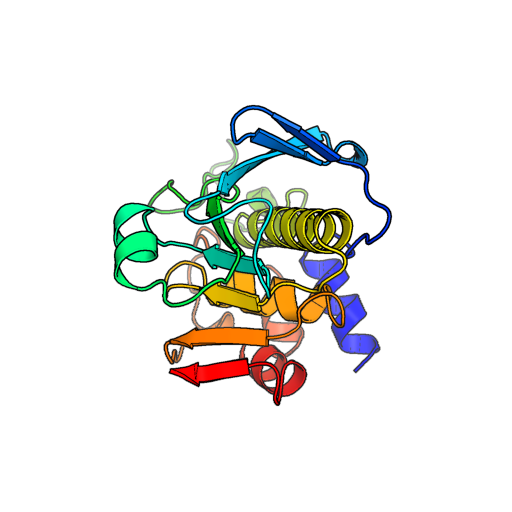921 1.00 89.44 159 ALA A O 1
ATOM 1268 N N . LYS A 1 160 ? -12.676 -0.519 -9.811 1.00 89.06 160 LYS A N 1
ATOM 1269 C CA . LYS A 1 160 ? -12.267 -1.386 -10.931 1.00 89.06 160 LYS A CA 1
ATOM 1270 C C . LYS A 1 160 ? -11.131 -0.774 -11.770 1.00 89.06 160 LYS A C 1
ATOM 1272 O O . LYS A 1 160 ? -11.010 0.441 -11.919 1.00 89.06 160 LYS A O 1
ATOM 1277 N N 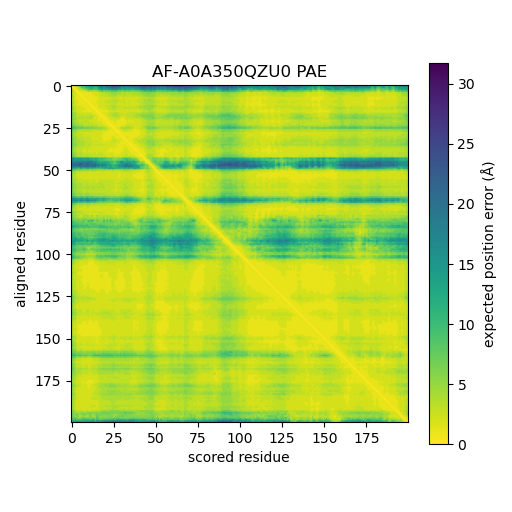. SER A 1 161 ? -10.265 -1.639 -12.303 1.00 88.56 161 SER A N 1
ATOM 1278 C CA . SER A 1 161 ? -9.160 -1.261 -13.190 1.00 88.56 161 SER A CA 1
ATOM 1279 C C . SER A 1 161 ? -8.668 -2.432 -14.028 1.00 88.56 161 SER A C 1
ATOM 1281 O O . SER A 1 161 ? -8.574 -3.566 -13.528 1.00 88.56 161 SER A O 1
ATOM 1283 N N . ASP A 1 162 ? -8.286 -2.100 -15.258 1.00 90.62 162 ASP A N 1
ATOM 1284 C CA . ASP A 1 162 ? -7.671 -2.990 -16.244 1.00 90.62 162 ASP A CA 1
ATOM 1285 C C . ASP A 1 162 ? -6.140 -2.839 -16.291 1.00 90.62 162 ASP A C 1
ATOM 1287 O O . ASP A 1 162 ? -5.479 -3.414 -17.154 1.00 90.62 162 ASP A O 1
ATOM 1291 N N . PHE A 1 163 ? -5.556 -2.084 -15.351 1.00 95.38 163 PHE A N 1
ATOM 1292 C CA . PHE A 1 163 ? -4.111 -1.895 -15.263 1.00 95.38 163 PHE A CA 1
ATOM 1293 C C . PHE A 1 163 ? -3.361 -3.225 -15.113 1.00 95.38 163 PHE A C 1
ATOM 1295 O O . PHE A 1 163 ? -3.761 -4.124 -14.362 1.00 95.38 163 PHE A O 1
ATOM 1302 N N . ARG A 1 164 ? -2.218 -3.301 -15.798 1.00 95.56 164 ARG A N 1
ATOM 1303 C CA . ARG A 1 164 ? -1.255 -4.396 -15.738 1.00 95.56 164 ARG A CA 1
ATOM 1304 C C . ARG A 1 164 ? 0.151 -3.825 -15.654 1.00 95.56 164 ARG A C 1
ATOM 1306 O O . ARG A 1 164 ? 0.481 -2.901 -16.386 1.00 95.56 164 ARG A O 1
ATOM 1313 N N . PHE A 1 165 ? 1.030 -4.435 -14.867 1.00 96.75 165 PHE A N 1
ATOM 1314 C CA . PHE A 1 165 ? 2.451 -4.077 -14.918 1.00 96.75 165 PHE A CA 1
ATOM 1315 C C . PHE A 1 165 ? 3.034 -4.325 -16.314 1.00 96.75 165 PHE A C 1
ATOM 1317 O O . PHE A 1 165 ? 3.907 -3.589 -16.758 1.00 96.75 165 PHE A O 1
ATOM 1324 N N . ALA A 1 166 ? 2.517 -5.332 -17.024 1.00 95.75 166 ALA A N 1
ATOM 1325 C CA . ALA A 1 166 ? 2.938 -5.665 -18.381 1.00 95.75 166 ALA A CA 1
ATOM 1326 C C . ALA A 1 166 ? 2.579 -4.600 -19.433 1.00 95.75 166 ALA A C 1
ATOM 1328 O O . ALA A 1 166 ? 3.136 -4.645 -20.524 1.00 95.75 166 ALA A O 1
ATOM 1329 N N . SER A 1 167 ? 1.660 -3.669 -19.142 1.00 96.00 167 SER A N 1
ATOM 1330 C CA . SER A 1 167 ? 1.320 -2.590 -20.080 1.00 96.00 167 SER A CA 1
ATOM 1331 C C . SER A 1 167 ? 2.254 -1.385 -19.972 1.00 96.00 167 SER A C 1
ATOM 1333 O O . SER A 1 167 ? 2.127 -0.457 -20.764 1.00 96.00 167 SER A O 1
ATOM 1335 N N . LEU A 1 168 ? 3.160 -1.359 -18.990 1.00 95.25 168 LEU A N 1
ATOM 1336 C CA . LEU A 1 168 ? 4.116 -0.270 -18.835 1.00 95.25 168 LEU A CA 1
ATOM 1337 C C . LEU A 1 168 ? 5.212 -0.375 -19.897 1.00 95.25 168 LEU A C 1
ATOM 1339 O O . LEU A 1 168 ? 5.957 -1.354 -19.939 1.00 95.25 168 LEU A O 1
ATOM 1343 N N . THR A 1 169 ? 5.330 0.661 -20.722 1.00 93.50 169 THR A N 1
ATOM 1344 C CA . THR A 1 169 ? 6.352 0.764 -21.776 1.00 93.50 169 THR A CA 1
ATOM 1345 C C . THR A 1 169 ? 7.529 1.657 -21.386 1.00 93.50 169 THR A C 1
ATOM 1347 O O . THR A 1 169 ? 8.525 1.687 -22.101 1.00 93.50 169 THR A O 1
ATOM 1350 N N . ASP A 1 170 ? 7.439 2.367 -20.257 1.00 93.12 170 ASP A N 1
ATOM 1351 C CA . ASP A 1 170 ? 8.485 3.258 -19.747 1.00 93.12 170 ASP A CA 1
ATOM 1352 C C . ASP A 1 170 ? 8.929 2.819 -18.341 1.00 93.12 170 ASP A C 1
ATOM 1354 O O . ASP A 1 170 ? 8.129 2.717 -17.409 1.00 93.12 170 ASP A O 1
ATOM 1358 N N . TYR A 1 171 ? 10.232 2.582 -18.166 1.00 91.19 171 TYR A N 1
ATOM 1359 C CA . TYR A 1 171 ? 10.820 2.193 -16.878 1.00 91.19 171 TYR A CA 1
ATOM 1360 C C . TYR A 1 171 ? 10.788 3.314 -15.828 1.00 91.19 171 TYR A C 1
ATOM 1362 O O . TYR A 1 171 ? 11.069 3.085 -14.645 1.00 91.19 171 TYR A O 1
ATOM 1370 N N . ARG A 1 172 ? 10.512 4.546 -16.254 1.00 92.81 172 ARG A N 1
ATOM 1371 C CA . ARG A 1 172 ? 10.370 5.712 -15.390 1.00 92.81 172 ARG A CA 1
ATOM 1372 C C . ARG A 1 172 ? 8.934 5.890 -14.916 1.00 92.81 172 ARG A C 1
ATOM 1374 O O . ARG A 1 172 ? 8.719 6.746 -14.057 1.00 92.81 172 ARG A O 1
ATOM 1381 N N . ASP A 1 173 ? 7.973 5.115 -15.416 1.00 94.25 173 ASP A N 1
ATOM 1382 C CA . ASP A 1 173 ? 6.596 5.165 -14.929 1.00 94.25 173 ASP A CA 1
ATOM 1383 C C . ASP A 1 173 ? 6.564 5.028 -13.387 1.00 94.25 173 ASP A C 1
ATOM 1385 O O . ASP A 1 173 ? 7.258 4.170 -12.828 1.00 94.25 173 ASP A O 1
ATOM 1389 N N . PRO A 1 174 ? 5.810 5.871 -12.658 1.00 93.25 174 PRO A N 1
ATOM 1390 C CA . PRO A 1 174 ? 5.685 5.784 -11.201 1.00 93.25 174 PRO A CA 1
ATOM 1391 C C . PRO A 1 174 ? 5.272 4.405 -10.671 1.00 93.25 174 PRO A C 1
ATOM 1393 O O . PRO A 1 174 ? 5.677 4.036 -9.565 1.00 93.25 174 PRO A O 1
ATOM 1396 N N . LYS A 1 175 ? 4.490 3.650 -11.452 1.00 94.94 175 LYS A N 1
ATOM 1397 C CA . LYS A 1 175 ? 4.021 2.296 -11.138 1.00 94.94 175 LYS A CA 1
ATOM 1398 C C . LYS A 1 175 ? 4.983 1.202 -11.607 1.00 94.94 175 LYS A C 1
ATOM 1400 O O . LYS A 1 175 ? 4.689 0.020 -11.427 1.00 94.94 175 LYS A O 1
ATOM 1405 N N . PHE A 1 176 ? 6.142 1.555 -12.168 1.00 95.81 176 PHE A N 1
ATOM 1406 C CA . PHE A 1 176 ? 7.146 0.578 -12.571 1.00 95.81 176 PHE A CA 1
ATOM 1407 C C . PHE A 1 176 ? 7.673 -0.213 -11.363 1.00 95.81 176 PHE A C 1
ATOM 1409 O O . PHE A 1 176 ? 8.192 0.341 -10.384 1.00 95.81 176 PHE A O 1
ATOM 1416 N N . LEU A 1 177 ? 7.563 -1.539 -11.449 1.00 96.12 177 LEU A N 1
ATOM 1417 C CA . LEU A 1 177 ? 8.073 -2.482 -10.460 1.00 96.12 177 LEU A CA 1
ATOM 1418 C C . LEU A 1 177 ? 8.844 -3.605 -11.174 1.00 96.12 177 LEU A C 1
ATOM 1420 O O . LEU A 1 177 ? 8.224 -4.465 -11.813 1.00 96.12 177 LEU A O 1
ATOM 1424 N N . PRO A 1 178 ? 10.186 -3.630 -11.070 1.00 93.19 178 PRO A N 1
ATOM 1425 C CA . PRO A 1 178 ? 10.999 -4.681 -11.668 1.00 93.19 178 PRO A CA 1
ATOM 1426 C C . PRO A 1 178 ? 10.539 -6.083 -11.248 1.00 93.19 178 PRO A C 1
ATOM 1428 O O . PRO A 1 178 ? 10.410 -6.387 -10.067 1.00 93.19 178 PRO A O 1
ATOM 1431 N N . GLY A 1 179 ? 10.300 -6.960 -12.225 1.00 92.25 179 GLY A N 1
ATOM 1432 C CA . GLY A 1 179 ? 9.954 -8.364 -11.980 1.00 92.25 179 GLY A CA 1
ATOM 1433 C C . GLY A 1 179 ? 8.483 -8.651 -11.655 1.00 92.25 179 GLY A C 1
ATOM 1434 O O . GLY A 1 179 ? 8.127 -9.824 -11.588 1.00 92.25 179 GLY A O 1
ATOM 1435 N N . ALA A 1 180 ? 7.607 -7.646 -11.531 1.00 94.44 180 ALA A N 1
ATOM 1436 C CA . ALA A 1 180 ? 6.191 -7.859 -11.196 1.00 94.44 180 ALA A CA 1
ATOM 1437 C C . ALA A 1 180 ? 5.464 -8.807 -12.174 1.00 94.44 180 ALA A C 1
ATOM 1439 O O . ALA A 1 180 ? 4.721 -9.698 -11.759 1.00 94.44 180 ALA A O 1
ATOM 1440 N N . VAL A 1 181 ? 5.741 -8.674 -13.477 1.00 94.75 181 VAL A N 1
ATOM 1441 C CA . VAL A 1 181 ? 5.150 -9.517 -14.534 1.00 94.75 181 VAL A CA 1
ATOM 1442 C C . VAL A 1 181 ? 5.529 -10.992 -14.365 1.00 94.75 181 VAL A C 1
ATOM 1444 O O . VAL A 1 181 ? 4.683 -11.869 -14.517 1.00 94.75 181 VAL A O 1
ATOM 1447 N N . LYS A 1 182 ? 6.778 -11.277 -13.967 1.00 93.44 182 LYS A N 1
ATOM 1448 C CA . LYS A 1 182 ? 7.273 -12.647 -13.739 1.00 93.44 182 LYS A CA 1
ATOM 1449 C C . LYS A 1 182 ? 6.503 -13.365 -12.627 1.00 93.44 182 LYS A C 1
ATOM 1451 O O . LYS A 1 182 ? 6.409 -14.589 -12.639 1.00 93.44 182 LYS A O 1
ATOM 1456 N N . TYR A 1 183 ? 5.950 -12.615 -11.676 1.00 93.00 183 TYR A N 1
ATOM 1457 C CA . TYR A 1 183 ? 5.268 -13.152 -10.499 1.00 93.00 183 TYR A CA 1
ATOM 1458 C C . TYR A 1 183 ? 3.753 -12.941 -10.543 1.00 93.00 183 TYR A C 1
ATOM 1460 O O . TYR A 1 183 ? 3.104 -12.811 -9.502 1.00 93.00 183 TYR A O 1
ATOM 1468 N N . GLY A 1 184 ? 3.193 -12.976 -11.755 1.00 92.62 184 GLY A N 1
ATOM 1469 C CA . GLY A 1 184 ? 1.758 -13.110 -11.988 1.00 92.62 184 GLY A CA 1
ATOM 1470 C C . GLY A 1 184 ? 0.992 -11.797 -12.132 1.00 92.62 184 GLY A C 1
ATOM 1471 O O . GLY A 1 184 ? -0.234 -11.842 -12.255 1.00 92.62 184 GLY A O 1
ATOM 1472 N N . ASP A 1 185 ? 1.693 -10.656 -12.180 1.00 95.12 185 ASP A N 1
ATOM 1473 C CA . ASP A 1 185 ? 1.096 -9.348 -12.479 1.00 95.12 185 ASP A CA 1
ATOM 1474 C C . ASP A 1 185 ? -0.012 -8.974 -11.455 1.00 95.12 185 ASP A C 1
ATOM 1476 O O . ASP A 1 185 ? -0.131 -9.559 -10.372 1.00 95.12 185 ASP A O 1
ATOM 1480 N N . VAL A 1 186 ? -0.853 -7.992 -11.776 1.00 94.12 186 VAL A N 1
ATOM 1481 C CA . VAL A 1 186 ? -2.007 -7.591 -10.955 1.00 94.12 186 VAL A CA 1
ATOM 1482 C C . VAL A 1 186 ? -3.036 -8.720 -10.829 1.00 94.12 186 VAL A C 1
ATOM 1484 O O . VAL A 1 186 ? -3.707 -8.833 -9.803 1.00 94.12 186 VAL A O 1
ATOM 1487 N N . ALA A 1 187 ? -3.152 -9.586 -11.841 1.00 94.00 187 ALA A N 1
ATOM 1488 C CA . ALA A 1 187 ? -4.080 -10.717 -11.832 1.00 94.00 187 ALA A CA 1
ATOM 1489 C C . ALA A 1 187 ? -3.820 -11.659 -10.645 1.00 94.00 187 ALA A C 1
ATOM 1491 O O . ALA A 1 187 ? -4.757 -12.040 -9.937 1.00 94.00 187 ALA A O 1
ATOM 1492 N N . TRP A 1 188 ? -2.549 -11.967 -10.372 1.00 94.25 188 TRP A N 1
ATOM 1493 C CA . TRP A 1 188 ? -2.169 -12.752 -9.202 1.00 94.25 188 TRP A CA 1
ATOM 1494 C C . TRP A 1 188 ? -2.516 -12.046 -7.890 1.00 94.25 188 TRP A C 1
ATOM 1496 O O . TRP A 1 188 ? -3.057 -12.687 -6.991 1.00 94.25 188 TRP A O 1
ATOM 1506 N N . LEU A 1 189 ? -2.268 -10.735 -7.773 1.00 94.38 189 LEU A N 1
ATOM 1507 C CA . LEU A 1 189 ? -2.636 -9.974 -6.571 1.00 94.38 189 LEU A CA 1
ATOM 1508 C C . LEU A 1 189 ? -4.146 -10.042 -6.301 1.00 94.38 189 LEU A C 1
ATOM 1510 O O . LEU A 1 189 ? -4.547 -10.337 -5.175 1.00 94.38 189 LEU A O 1
ATOM 1514 N N . LYS A 1 190 ? -4.985 -9.844 -7.332 1.00 94.38 190 LYS A N 1
ATOM 1515 C CA . LYS A 1 190 ? -6.453 -9.967 -7.221 1.00 94.38 190 LYS A CA 1
ATOM 1516 C C . LYS A 1 190 ? -6.853 -11.359 -6.722 1.00 94.38 190 LYS A C 1
ATOM 1518 O O . LYS A 1 190 ? -7.600 -11.477 -5.751 1.00 94.38 190 LYS A O 1
ATOM 1523 N N . GLN A 1 191 ? -6.303 -12.414 -7.330 1.00 94.00 191 GLN A N 1
ATOM 1524 C CA . GLN A 1 191 ? -6.567 -13.797 -6.919 1.00 94.00 191 GLN A CA 1
ATOM 1525 C C . GLN A 1 191 ? -6.116 -14.070 -5.474 1.00 94.00 191 GLN A C 1
ATOM 1527 O O . GLN A 1 191 ? -6.819 -14.740 -4.716 1.00 94.00 191 GLN A O 1
ATOM 1532 N N . ALA A 1 192 ? -4.944 -13.566 -5.084 1.00 93.56 192 ALA A N 1
ATOM 1533 C CA . ALA A 1 192 ? -4.362 -13.804 -3.771 1.00 93.56 192 ALA A CA 1
ATOM 1534 C C . ALA A 1 192 ? -5.120 -13.090 -2.643 1.00 93.56 192 ALA A C 1
ATOM 1536 O O . ALA A 1 192 ? -5.237 -13.648 -1.549 1.00 93.56 192 ALA A O 1
ATOM 1537 N N . LEU A 1 193 ? -5.637 -11.887 -2.907 1.00 94.81 193 LEU A N 1
ATOM 1538 C CA . LEU A 1 193 ? -6.457 -11.123 -1.964 1.00 94.81 193 LEU A CA 1
ATOM 1539 C C . LEU A 1 193 ? -7.860 -11.727 -1.804 1.00 94.81 193 LEU A C 1
ATOM 1541 O O . LEU A 1 193 ? -8.402 -11.725 -0.696 1.00 94.81 193 LEU A O 1
ATOM 1545 N N . GLY A 1 194 ? -8.424 -12.301 -2.873 1.00 93.25 194 GLY A N 1
ATOM 1546 C CA . GLY A 1 194 ? -9.698 -13.019 -2.835 1.00 93.25 194 GLY A CA 1
ATOM 1547 C C . GLY A 1 194 ? -10.802 -12.195 -2.167 1.00 93.25 194 GLY A C 1
ATOM 1548 O O . GLY A 1 194 ? -11.008 -11.038 -2.511 1.00 93.25 194 GLY A O 1
ATOM 1549 N N . LYS A 1 195 ? -11.469 -12.768 -1.156 1.00 90.75 195 LYS A N 1
ATOM 1550 C CA . LYS A 1 195 ? -12.580 -12.115 -0.436 1.00 90.75 195 LYS A CA 1
ATOM 1551 C C . LYS A 1 195 ? -12.199 -10.827 0.310 1.00 90.75 195 LYS A C 1
ATOM 1553 O O . LYS A 1 195 ? -13.098 -10.089 0.687 1.00 90.75 195 LYS A O 1
ATOM 1558 N N . LYS A 1 196 ? -10.908 -10.559 0.556 1.00 92.06 196 LYS A N 1
ATOM 1559 C CA . LYS A 1 196 ? -10.476 -9.292 1.177 1.00 92.06 196 LYS A CA 1
ATOM 1560 C C . LYS A 1 196 ? -10.556 -8.109 0.217 1.00 92.06 196 LYS A C 1
ATOM 1562 O O . LYS A 1 196 ? -10.535 -6.978 0.682 1.00 92.06 196 LYS A O 1
ATOM 1567 N N . LEU A 1 197 ? -10.575 -8.368 -1.089 1.00 92.81 197 LEU A N 1
ATOM 1568 C CA . LEU A 1 197 ? -10.662 -7.346 -2.118 1.00 92.81 197 LEU A CA 1
ATOM 1569 C C . LEU A 1 197 ? -12.133 -7.102 -2.464 1.00 92.81 197 LEU A C 1
ATOM 1571 O O . LEU A 1 197 ? -12.771 -7.947 -3.089 1.00 92.81 197 LEU A O 1
ATOM 1575 N N . ALA A 1 198 ? -12.639 -5.936 -2.086 1.00 91.56 198 ALA A N 1
ATOM 1576 C CA . ALA A 1 198 ? -13.880 -5.381 -2.595 1.00 91.56 198 ALA A CA 1
ATOM 1577 C C . ALA A 1 198 ? -13.547 -4.465 -3.779 1.00 91.56 198 ALA A C 1
ATOM 1579 O O . ALA A 1 198 ? -12.730 -3.548 -3.661 1.00 91.56 198 ALA A O 1
ATOM 1580 N N . VAL A 1 199 ? -14.146 -4.759 -4.931 1.00 83.00 199 VAL A N 1
ATOM 1581 C CA . VAL A 1 199 ? -14.027 -3.926 -6.128 1.00 83.00 199 VAL A CA 1
ATOM 1582 C C . VAL A 1 199 ? -15.327 -3.156 -6.283 1.00 83.00 199 VAL A C 1
ATOM 1584 O O . VAL A 1 199 ? -16.373 -3.784 -6.441 1.00 83.00 199 VAL A O 1
ATOM 1587 N N . GLU A 1 200 ? -15.233 -1.830 -6.217 1.00 71.31 200 GLU A N 1
ATOM 1588 C CA . GLU A 1 200 ? -16.326 -0.910 -6.563 1.00 71.31 200 GLU A CA 1
ATOM 1589 C C . GLU A 1 200 ? -16.374 -0.641 -8.074 1.00 71.31 200 GLU A C 1
ATOM 1591 O O . GLU A 1 200 ? -15.291 -0.533 -8.712 1.00 71.31 200 GLU A O 1
#

Nearest PDB structures (foldseek):
  6bq0-assembly1_B  TM=5.333E-01  e=6.628E-04  Homo sapiens
  7p0y-assembly2_B  TM=6.764E-01  e=1.949E-02  Mycobacterium tuberculosis H37Rv
  4re6-assembly1_B  TM=5.663E-01  e=2.997E-02  Aeropyrum pernix K1
  2y6v-assembly1_A  TM=5.014E-01  e=2.818E-02  Saccharomyces cerevisiae
  2y6v-assembly1_B  TM=4.915E-01  e=3.187E-02  Saccharomyces cerevisiae